Protein AF-L0PBI0-F1 (afdb_monomer_lite)

InterPro domains:
  IPR048379 Rad26-like, C-terminal domain [PF21046] (217-268)

pLDDT: mean 80.97, std 13.18, range [39.66, 95.88]

Foldseek 3Di:
DVVLVVCLVVVVCPVNLVVLVVVLVCCVVCVCVCVVVPDLVNVLVLQVSLLSLLLVLLVCVVVDVDPPNPSSLSSNLSSLSSLLSVLVVCLVPPVSLVVSLVSDDLVSLLSLLPDPPPDDDDDPPPVVVSSLVSLLSSLSSLLSLLSSDPSSLVSQLVDLSNLQSLLSSLLVLLPPPDDQDDDPSSQSSNLSSLVSCLSRDDLVSPCVNCVDVNSVVSLLNNLLSLLQDPDAHPVRHGSHDPVSNVSSVVSNCSPAPPVSSVVSNVVVVVVD

Secondary structure (DSSP, 8-state):
-HHHHHHHHTT--HHHHHHHHHHHHHHHH-TTHHHHH--HHHHHHHHHHHHHHHHHHHHHHHH--STTHHHHHHHHHHHHHHHHHHHHHHTT-HHHHHHHHHH---HHHHGGGS------TTS-HHHHHHHHHHHHHHHHHHHHHHHH-HHHHHHHHH-HHHHHHHHHHHHHHT--SS-SS--HHHHHHHHHHHHHHHHH--TTTHHHHTTSHHHHHHHHHHHHHHHT---B-TTS-BSS-HHHHHHHHHHHHTT--HHHHHHHHHHHHH--

Sequence (272 aa):
MTIWKSCLEQNYNEPIIYIISLVHFMIVFHPNILNELLDIDKNEFLLILVQNTISLHTTKIIKKRSIFGCMDKYVIQKCLEILNIIISLFEKNEQIMYRISSILEIDFILIIFVNNLSYDSDSFSGILDIIVDLKLEAVVFLNAVMKGHVNGKNLLGSNVLVVSRLCRCLSELVSLHGISEISTQRINIIQSIVLILHEIISPVNLSIHFAQPWTHYAYIVSMARLSFVEDEDCHGKDIFNDKTVELARDLLEMIVGPEEGDELYDLFHISN

Radius of gyration: 19.87 Å; chains: 1; bounding box: 51×45×55 Å

Organism: Pneumocystis jirovecii (NCBI:txid42068)

Structure (mmCIF, N/CA/C/O backbone):
data_AF-L0PBI0-F1
#
_entry.id   AF-L0PBI0-F1
#
loop_
_atom_site.group_PDB
_atom_site.id
_atom_site.type_symbol
_atom_site.label_atom_id
_atom_site.label_alt_id
_atom_site.label_comp_id
_atom_site.label_asym_id
_atom_site.label_entity_id
_atom_site.label_seq_id
_atom_site.pdbx_PDB_ins_code
_atom_site.Cartn_x
_atom_site.Cartn_y
_atom_site.Cartn_z
_atom_site.occupancy
_atom_site.B_iso_or_equiv
_atom_site.auth_seq_id
_atom_site.auth_comp_id
_atom_site.auth_asym_id
_atom_site.auth_atom_id
_atom_site.pdbx_PDB_model_num
ATOM 1 N N . MET A 1 1 ? -15.320 3.015 21.228 1.00 86.56 1 MET A N 1
ATOM 2 C CA . MET A 1 1 ? -15.691 2.259 20.009 1.00 86.56 1 MET A CA 1
ATOM 3 C C . MET A 1 1 ? -17.183 2.338 19.679 1.00 86.56 1 MET A C 1
ATOM 5 O O . MET A 1 1 ? -17.503 2.769 18.584 1.00 86.56 1 MET A O 1
ATOM 9 N N . THR A 1 2 ? -18.117 2.036 20.590 1.00 89.31 2 THR A N 1
ATOM 10 C CA . THR A 1 2 ? -19.573 2.127 20.298 1.00 89.31 2 THR A CA 1
ATOM 11 C C . THR A 1 2 ? -20.046 3.528 19.889 1.00 89.31 2 THR A C 1
ATOM 13 O O . THR A 1 2 ? -20.830 3.669 18.954 1.00 89.31 2 THR A O 1
ATOM 16 N N . ILE A 1 3 ? -19.523 4.570 20.548 1.00 91.81 3 ILE A N 1
ATOM 17 C CA . ILE A 1 3 ? -19.808 5.969 20.188 1.00 91.81 3 ILE A CA 1
ATOM 18 C C . ILE A 1 3 ? -19.300 6.265 18.769 1.00 91.81 3 ILE A C 1
ATOM 20 O O . ILE A 1 3 ? -20.048 6.797 17.960 1.00 91.81 3 ILE A O 1
ATOM 24 N N . TRP A 1 4 ? -18.076 5.835 18.437 1.00 94.19 4 TRP A N 1
ATOM 25 C CA . TRP A 1 4 ? -17.507 5.972 17.089 1.00 94.19 4 TRP A CA 1
ATOM 26 C C . TRP A 1 4 ? -18.400 5.319 16.029 1.00 94.19 4 TRP A C 1
ATOM 28 O O . TRP A 1 4 ? -18.773 5.974 15.059 1.00 94.19 4 TRP A O 1
ATOM 38 N N . LYS A 1 5 ? -18.813 4.064 16.252 1.00 93.75 5 LYS A N 1
ATOM 39 C CA . LYS A 1 5 ? -19.740 3.352 15.363 1.00 93.75 5 LYS A CA 1
ATOM 40 C C . LYS A 1 5 ? -21.019 4.154 15.117 1.00 93.75 5 LYS A C 1
ATOM 42 O O . LYS A 1 5 ? -21.390 4.377 13.971 1.00 93.75 5 LYS A O 1
ATOM 47 N N . SER A 1 6 ? -21.645 4.628 16.193 1.00 93.81 6 SER A N 1
ATOM 48 C CA . SER A 1 6 ? -22.898 5.390 16.115 1.00 93.81 6 SER A CA 1
ATOM 49 C C . SER A 1 6 ? -22.717 6.697 15.335 1.00 93.81 6 SER A C 1
ATOM 51 O O . SER A 1 6 ? -23.571 7.062 14.533 1.00 93.81 6 SER A O 1
ATOM 53 N N . CYS A 1 7 ? -21.583 7.383 15.523 1.00 93.31 7 CYS A N 1
ATOM 54 C CA . CYS A 1 7 ? -21.238 8.581 14.760 1.00 93.31 7 CYS A CA 1
ATOM 55 C C . CYS A 1 7 ? -21.104 8.293 13.257 1.00 93.31 7 CYS A C 1
ATOM 57 O O . CYS A 1 7 ? -21.633 9.059 12.454 1.00 93.31 7 CYS A O 1
ATOM 59 N N . LEU A 1 8 ? -20.447 7.190 12.872 1.00 90.44 8 LEU A N 1
ATOM 60 C CA . LEU A 1 8 ? -20.329 6.784 11.465 1.00 90.44 8 LEU A CA 1
ATOM 61 C C . LEU A 1 8 ? -21.699 6.475 10.849 1.00 90.44 8 LEU A C 1
ATOM 63 O O . LEU A 1 8 ? -22.020 6.999 9.786 1.00 90.44 8 LEU A O 1
ATOM 67 N N . GLU A 1 9 ? -22.524 5.676 11.530 1.00 91.19 9 GLU A N 1
ATOM 68 C CA . GLU A 1 9 ? -23.859 5.279 11.053 1.00 91.19 9 GLU A CA 1
ATOM 69 C C . GLU A 1 9 ? -24.792 6.483 10.857 1.00 91.19 9 GLU A C 1
ATOM 71 O O . GLU A 1 9 ? -25.593 6.516 9.924 1.00 91.19 9 GLU A O 1
ATOM 76 N N . GLN A 1 10 ? -24.660 7.501 11.708 1.00 91.25 10 GLN A N 1
ATOM 77 C CA . GLN A 1 10 ? -25.452 8.731 11.644 1.00 91.25 10 GLN A CA 1
ATOM 78 C C . GLN A 1 10 ? -24.820 9.816 10.755 1.00 91.25 10 GLN A C 1
ATOM 80 O O . GLN A 1 10 ? -25.354 10.921 10.672 1.00 91.25 10 GLN A O 1
ATOM 85 N N . ASN A 1 11 ? -23.689 9.537 10.090 1.00 84.88 11 ASN A N 1
ATOM 86 C CA . ASN A 1 11 ? -22.889 10.516 9.339 1.00 84.88 11 ASN A CA 1
ATOM 87 C C . ASN A 1 11 ? -22.484 11.764 10.156 1.00 84.88 11 ASN A C 1
ATOM 89 O O . ASN A 1 11 ? -22.242 12.839 9.593 1.00 84.88 11 ASN A O 1
ATOM 93 N N . TYR A 1 12 ? -22.379 11.635 11.480 1.00 87.75 12 TYR A N 1
ATOM 94 C CA . TYR A 1 12 ? -22.007 12.718 12.384 1.00 87.75 12 TYR A CA 1
ATOM 95 C C . TYR A 1 12 ? -20.486 12.740 12.592 1.00 87.75 12 TYR A C 1
ATOM 97 O O . TYR A 1 12 ? -19.946 12.051 13.452 1.00 87.75 12 TYR A O 1
ATOM 105 N N . ASN A 1 13 ? -19.783 13.508 11.753 1.00 83.31 13 ASN A N 1
ATOM 106 C CA . ASN A 1 13 ? -18.328 13.377 11.573 1.00 83.31 13 ASN A CA 1
ATOM 107 C C . ASN A 1 13 ? -17.469 14.172 12.562 1.00 83.31 13 ASN A C 1
ATOM 109 O O . ASN A 1 13 ? -16.310 13.832 12.767 1.00 83.31 13 ASN A O 1
ATOM 113 N N . GLU A 1 14 ? -18.000 15.238 13.152 1.00 85.31 14 GLU A N 1
ATOM 114 C CA . GLU A 1 14 ? -17.214 16.131 14.009 1.00 85.31 14 GLU A CA 1
ATOM 115 C C . GLU A 1 14 ? -16.657 15.424 15.263 1.00 85.31 14 GLU A C 1
ATOM 117 O O . GLU A 1 14 ? -15.451 15.513 15.500 1.00 85.31 14 GLU A O 1
ATOM 122 N N . PRO A 1 15 ? -17.437 14.611 16.010 1.00 90.69 15 PRO A N 1
ATOM 123 C CA . PRO A 1 15 ? -16.897 13.872 17.152 1.00 90.69 15 PRO A CA 1
ATOM 124 C C . PRO A 1 15 ? -15.857 12.821 16.770 1.00 90.69 15 PRO A C 1
ATOM 126 O O . PRO A 1 15 ? -15.024 12.457 17.598 1.00 90.69 15 PRO A O 1
ATOM 129 N N . ILE A 1 16 ? -15.908 12.312 15.534 1.00 90.31 16 ILE A N 1
ATOM 130 C CA . ILE A 1 16 ? -15.040 11.223 15.071 1.00 90.31 16 ILE A CA 1
ATOM 131 C C . ILE A 1 16 ? -13.573 11.648 15.148 1.00 90.31 16 ILE A C 1
ATOM 133 O O . ILE A 1 16 ? -12.737 10.853 15.565 1.00 90.31 16 ILE A O 1
ATOM 137 N N . ILE A 1 17 ? -13.279 12.914 14.852 1.00 89.88 17 ILE A N 1
ATOM 138 C CA . ILE A 1 17 ? -11.927 13.478 14.919 1.00 89.88 17 ILE A CA 1
ATOM 139 C C . ILE A 1 17 ? -11.365 13.336 16.334 1.00 89.88 17 ILE A C 1
ATOM 141 O O . ILE A 1 17 ? -10.311 12.736 16.523 1.00 89.88 17 ILE A O 1
ATOM 145 N N . TYR A 1 18 ? -12.106 13.804 17.339 1.00 91.94 18 TYR A N 1
ATOM 146 C CA . TYR A 1 18 ? -11.681 13.740 18.738 1.00 91.94 18 TYR A CA 1
ATOM 147 C C . TYR A 1 18 ? -11.584 12.303 19.254 1.00 91.94 18 TYR A C 1
ATOM 149 O O . TYR A 1 18 ? -10.663 11.972 20.001 1.00 91.94 18 TYR A O 1
ATOM 157 N N . ILE A 1 19 ? -12.515 11.437 18.841 1.00 93.62 19 ILE A N 1
ATOM 158 C CA . ILE A 1 19 ? -12.497 10.022 19.217 1.00 93.62 19 ILE A CA 1
ATOM 159 C C . ILE A 1 19 ? -11.247 9.341 18.655 1.00 93.62 19 ILE A C 1
ATOM 161 O O . ILE A 1 19 ? -10.572 8.622 19.388 1.00 93.62 19 ILE A O 1
ATOM 165 N N . ILE A 1 20 ? -10.912 9.585 17.388 1.00 93.62 20 ILE A N 1
ATOM 166 C CA . ILE A 1 20 ? -9.728 9.007 16.746 1.00 93.62 20 ILE A CA 1
ATOM 167 C C . ILE A 1 20 ? -8.456 9.554 17.370 1.00 93.62 20 ILE A C 1
ATOM 169 O O . ILE A 1 20 ? -7.570 8.766 17.674 1.00 93.62 20 ILE A O 1
ATOM 173 N N . SER A 1 21 ? -8.372 10.861 17.630 1.00 92.44 21 SER A N 1
ATOM 174 C CA . SER A 1 21 ? -7.227 11.446 18.333 1.00 92.44 21 SER A CA 1
ATOM 175 C C . SER A 1 21 ? -7.001 10.785 19.693 1.00 92.44 21 SER A C 1
ATOM 177 O O . SER A 1 21 ? -5.863 10.463 20.030 1.00 92.44 21 SER A O 1
ATOM 179 N N . LEU A 1 22 ? -8.071 10.540 20.457 1.00 91.88 22 LEU A N 1
ATOM 180 C CA . LEU A 1 22 ? -7.988 9.876 21.757 1.00 91.88 22 LEU A CA 1
ATOM 181 C C . LEU A 1 22 ? -7.552 8.411 21.624 1.00 91.88 22 LEU A C 1
ATOM 183 O O . LEU A 1 22 ? -6.658 7.975 22.342 1.00 91.88 22 LEU A O 1
ATOM 187 N N . VAL A 1 23 ? -8.159 7.655 20.704 1.00 90.75 23 VAL A N 1
ATOM 188 C CA . VAL A 1 23 ? -7.798 6.249 20.456 1.00 90.75 23 VAL A CA 1
ATOM 189 C C . VAL A 1 23 ? -6.346 6.141 19.998 1.00 90.75 23 VAL A C 1
ATOM 191 O O . VAL A 1 23 ? -5.592 5.341 20.544 1.00 90.75 23 VAL A O 1
ATOM 194 N N . HIS A 1 24 ? -5.941 6.978 19.046 1.00 92.38 24 HIS A N 1
ATOM 195 C CA . HIS A 1 24 ? -4.570 7.059 18.564 1.00 92.38 24 HIS A CA 1
ATOM 196 C C . HIS A 1 24 ? -3.599 7.363 19.710 1.00 92.38 24 HIS A C 1
ATOM 198 O O . HIS A 1 24 ? -2.626 6.640 19.896 1.00 92.38 24 HIS A O 1
ATOM 204 N N . PHE A 1 25 ? -3.896 8.374 20.534 1.00 91.56 25 PHE A N 1
ATOM 205 C CA . PHE A 1 25 ? -3.099 8.700 21.717 1.00 91.56 25 PHE A CA 1
ATOM 206 C C . PHE A 1 25 ? -2.961 7.498 22.663 1.00 91.56 25 PHE A C 1
ATOM 208 O O . PHE A 1 25 ? -1.852 7.143 23.053 1.00 91.56 25 PHE A O 1
ATOM 215 N N . MET A 1 26 ? -4.063 6.822 22.995 1.00 88.94 26 MET A N 1
ATOM 216 C CA . MET A 1 26 ? -4.022 5.648 23.873 1.00 88.94 26 MET A CA 1
ATOM 217 C C . MET A 1 26 ? -3.130 4.535 23.312 1.00 88.94 26 MET A C 1
ATOM 219 O O . MET A 1 26 ? -2.343 3.950 24.054 1.00 88.94 26 MET A O 1
ATOM 223 N N . ILE A 1 27 ? -3.230 4.268 22.009 1.00 88.00 27 ILE A N 1
ATOM 224 C CA . ILE A 1 27 ? -2.482 3.205 21.331 1.00 88.00 27 ILE A CA 1
ATOM 225 C C . ILE A 1 27 ? -0.992 3.551 21.205 1.00 88.00 27 ILE A C 1
ATOM 227 O O . ILE A 1 27 ? -0.152 2.680 21.400 1.00 88.00 27 ILE A O 1
ATOM 231 N N . VAL A 1 28 ? -0.642 4.810 20.933 1.00 88.31 28 VAL A N 1
ATOM 232 C CA . VAL A 1 28 ? 0.762 5.240 20.831 1.00 88.31 28 VAL A CA 1
ATOM 233 C C . VAL A 1 28 ? 1.479 5.172 22.178 1.00 88.31 28 VAL A C 1
ATOM 235 O O . VAL A 1 28 ? 2.608 4.694 22.246 1.00 88.31 28 VAL A O 1
ATOM 238 N N . PHE A 1 29 ? 0.846 5.648 23.253 1.00 85.81 29 PHE A N 1
ATOM 239 C CA . PHE A 1 29 ? 1.498 5.732 24.566 1.00 85.81 29 PHE A CA 1
ATOM 240 C C . PHE A 1 29 ? 1.453 4.421 25.350 1.00 85.81 29 PHE A C 1
ATOM 242 O O . PHE A 1 29 ? 2.352 4.143 26.142 1.00 85.81 29 PHE A O 1
ATOM 249 N N . HIS A 1 30 ? 0.433 3.598 25.117 1.00 83.94 30 HIS A N 1
ATOM 250 C CA . HIS A 1 30 ? 0.307 2.285 25.730 1.00 83.94 30 HIS A CA 1
ATOM 251 C C . HIS A 1 30 ? -0.100 1.253 24.677 1.00 83.94 30 HIS A C 1
ATOM 253 O O . HIS A 1 30 ? -1.215 0.749 24.709 1.00 83.94 30 HIS A O 1
ATOM 259 N N . PRO A 1 31 ? 0.793 0.869 23.753 1.00 75.25 31 PRO A N 1
ATOM 260 C CA . PRO A 1 31 ? 0.448 -0.082 22.695 1.00 75.25 31 PRO A CA 1
ATOM 261 C C . PRO A 1 31 ? 0.022 -1.450 23.248 1.00 75.25 31 PRO A C 1
ATOM 263 O O . PRO A 1 31 ? -0.896 -2.079 22.726 1.00 75.25 31 PRO A O 1
ATOM 266 N N . ASN A 1 32 ? 0.590 -1.865 24.386 1.00 74.19 32 ASN A N 1
ATOM 267 C CA . ASN A 1 32 ? 0.190 -3.084 25.098 1.00 74.19 32 ASN A CA 1
ATOM 268 C C . ASN A 1 32 ? -1.244 -3.030 25.645 1.00 74.19 32 ASN A C 1
ATOM 270 O O . ASN A 1 32 ? -1.813 -4.076 25.943 1.00 74.19 32 ASN A O 1
ATOM 274 N N . ILE A 1 33 ? -1.859 -1.844 25.725 1.00 74.06 33 ILE A N 1
ATOM 275 C CA . ILE A 1 33 ? -3.269 -1.706 26.090 1.00 74.06 33 ILE A CA 1
ATOM 276 C C . ILE A 1 33 ? -4.169 -2.429 25.083 1.00 74.06 33 ILE A C 1
ATOM 278 O O . ILE A 1 33 ? -5.250 -2.873 25.452 1.00 74.06 33 ILE A O 1
ATOM 282 N N . LEU A 1 34 ? -3.725 -2.593 23.830 1.00 70.25 34 LEU A N 1
ATOM 283 C CA . LEU A 1 34 ? -4.422 -3.408 22.837 1.00 70.25 34 LEU A CA 1
ATOM 284 C C . LEU A 1 34 ? -4.403 -4.888 23.238 1.00 70.25 34 LEU A C 1
ATOM 286 O O . LEU A 1 34 ? -5.437 -5.537 23.166 1.00 70.25 34 LEU A O 1
ATOM 290 N N . ASN A 1 35 ? -3.281 -5.392 23.758 1.00 67.31 35 ASN A N 1
ATOM 291 C CA . ASN A 1 35 ? -3.184 -6.767 24.262 1.00 67.31 35 ASN A CA 1
ATOM 292 C C . ASN A 1 35 ? -4.019 -6.986 25.537 1.00 67.31 35 ASN A C 1
ATOM 294 O O . ASN A 1 35 ? -4.536 -8.078 25.746 1.00 67.31 35 ASN A O 1
ATOM 298 N N . GLU A 1 36 ? -4.143 -5.966 26.393 1.00 65.25 36 GLU A N 1
ATOM 299 C CA . GLU A 1 36 ? -4.846 -6.069 27.682 1.00 65.25 36 GLU A CA 1
ATOM 300 C C . GLU A 1 36 ? -6.354 -5.768 27.596 1.00 65.25 36 GLU A C 1
ATOM 302 O O . GLU A 1 36 ? -7.150 -6.378 28.310 1.00 65.25 36 GLU A O 1
ATOM 307 N N . LEU A 1 37 ? -6.776 -4.827 26.744 1.00 57.72 37 LEU A N 1
ATOM 308 C CA . LEU A 1 37 ? -8.176 -4.386 26.645 1.00 57.72 37 LEU A CA 1
ATOM 309 C C . LEU A 1 37 ? -8.947 -5.036 25.496 1.00 57.72 37 LEU A C 1
ATOM 311 O O . LEU A 1 37 ? -10.187 -5.110 25.559 1.00 57.72 37 LEU A O 1
ATOM 315 N N . LEU A 1 38 ? -8.250 -5.462 24.442 1.00 59.72 38 LEU A N 1
ATOM 316 C CA . LEU A 1 38 ? -8.867 -5.994 23.238 1.00 59.72 38 LEU A CA 1
ATOM 317 C C . LEU A 1 38 ? -8.535 -7.478 23.086 1.00 59.72 38 LEU A C 1
ATOM 319 O O . LEU A 1 38 ? -7.463 -7.865 22.630 1.00 59.72 38 LEU A O 1
ATOM 323 N N . ASP A 1 39 ? -9.515 -8.314 23.428 1.00 65.62 39 ASP A N 1
ATOM 324 C CA . ASP A 1 39 ? -9.572 -9.678 22.904 1.00 65.62 39 ASP A CA 1
ATOM 325 C C . ASP A 1 39 ? -9.599 -9.633 21.362 1.00 65.62 39 ASP A C 1
ATOM 327 O O . ASP A 1 39 ? -9.932 -8.598 20.770 1.00 65.62 39 ASP A O 1
ATOM 331 N N . ILE A 1 40 ? -9.276 -10.743 20.704 1.00 65.00 40 ILE A N 1
ATOM 332 C CA . ILE A 1 40 ? -9.185 -10.847 19.244 1.00 65.00 40 ILE A CA 1
ATOM 333 C C . ILE A 1 40 ? -10.451 -10.290 18.566 1.00 65.00 40 ILE A C 1
ATOM 335 O O . ILE A 1 40 ? -10.340 -9.508 17.623 1.00 65.00 40 ILE A O 1
ATOM 339 N N . ASP A 1 41 ? -11.635 -10.575 19.110 1.00 69.50 41 ASP A N 1
ATOM 340 C CA . ASP A 1 41 ? -12.918 -10.092 18.578 1.00 69.50 41 ASP A CA 1
ATOM 341 C C . ASP A 1 41 ? -13.063 -8.558 18.662 1.00 69.50 41 ASP A C 1
ATOM 343 O O . ASP A 1 41 ? -13.685 -7.909 17.818 1.00 69.50 41 ASP A O 1
ATOM 347 N N . LYS A 1 42 ? -12.468 -7.928 19.682 1.00 74.62 42 LYS A N 1
ATOM 348 C CA . LYS A 1 42 ? -12.475 -6.465 19.822 1.00 74.62 42 LYS A CA 1
ATOM 349 C C . LYS A 1 42 ? -11.430 -5.799 18.924 1.00 74.62 42 LYS A C 1
ATOM 351 O O . LYS A 1 42 ? -11.661 -4.668 18.494 1.00 74.62 42 LYS A O 1
ATOM 356 N N . ASN A 1 43 ? -10.320 -6.484 18.631 1.00 75.81 43 ASN A N 1
ATOM 357 C CA . ASN A 1 43 ? -9.352 -6.045 17.623 1.00 75.81 43 ASN A CA 1
ATOM 358 C C . ASN A 1 43 ? -9.991 -6.042 16.232 1.00 75.81 43 ASN A C 1
ATOM 360 O O . ASN A 1 43 ? -9.867 -5.053 15.516 1.00 75.81 43 ASN A O 1
ATOM 364 N N . GLU A 1 44 ? -10.759 -7.078 15.890 1.00 83.88 44 GLU A N 1
ATOM 365 C CA . GLU A 1 44 ? -11.549 -7.125 14.655 1.00 83.88 44 GLU A CA 1
ATOM 366 C C . GLU A 1 44 ? -12.540 -5.957 14.566 1.00 83.88 44 GLU A C 1
ATOM 368 O O . GLU A 1 44 ? -12.570 -5.235 13.568 1.00 83.88 44 GLU A O 1
ATOM 373 N N . PHE A 1 45 ? -13.293 -5.692 15.638 1.00 87.44 45 PHE A N 1
ATOM 374 C CA . PHE A 1 45 ? -14.227 -4.568 15.654 1.00 87.44 45 PHE A CA 1
ATOM 375 C C . PHE A 1 45 ? -13.537 -3.208 15.461 1.00 87.44 45 PHE A C 1
ATOM 377 O O . PHE A 1 45 ? -14.050 -2.348 14.740 1.00 87.44 45 PHE A O 1
ATOM 384 N N . LEU A 1 46 ? -12.376 -3.003 16.093 1.00 88.44 46 LEU A N 1
ATOM 385 C CA . LEU A 1 46 ? -11.575 -1.794 15.910 1.00 88.44 46 LEU A CA 1
ATOM 386 C C . LEU A 1 46 ? -11.057 -1.680 14.472 1.00 88.44 46 LEU A C 1
ATOM 388 O O . LEU A 1 46 ? -11.192 -0.613 13.877 1.00 88.44 46 LEU A O 1
ATOM 392 N N . LEU A 1 47 ? -10.520 -2.762 13.905 1.00 88.88 47 LEU A N 1
ATOM 393 C CA . LEU A 1 47 ? -10.048 -2.798 12.521 1.00 88.88 47 LEU A CA 1
ATOM 394 C C . LEU A 1 47 ? -11.165 -2.387 11.564 1.00 88.88 47 LEU A C 1
ATOM 396 O O . LEU A 1 47 ? -10.997 -1.442 10.802 1.00 88.88 47 LEU A O 1
ATOM 400 N N . ILE A 1 48 ? -12.340 -3.011 11.656 1.00 90.75 48 ILE A N 1
ATOM 401 C CA . ILE A 1 48 ? -13.495 -2.676 10.812 1.00 90.75 48 ILE A CA 1
ATOM 402 C C . ILE A 1 48 ? -13.897 -1.200 10.974 1.00 90.75 48 ILE A C 1
ATOM 404 O O . ILE A 1 48 ? -14.150 -0.513 9.985 1.00 90.75 48 ILE A O 1
ATOM 408 N N . LEU A 1 49 ? -13.927 -0.673 12.204 1.00 92.75 49 LEU A N 1
ATOM 409 C CA . LEU A 1 49 ? -14.253 0.737 12.449 1.00 92.75 49 LEU A CA 1
ATOM 410 C C . LEU A 1 49 ? -13.256 1.704 11.806 1.00 92.75 49 LEU A C 1
ATOM 412 O O . LEU A 1 49 ? -13.663 2.709 11.213 1.00 92.75 49 LEU A O 1
ATOM 416 N N . VAL A 1 50 ? -11.963 1.406 11.917 1.00 93.25 50 VAL A N 1
ATOM 417 C CA . VAL A 1 50 ? -10.894 2.223 11.341 1.00 93.25 50 VAL A CA 1
ATOM 418 C C . VAL A 1 50 ? -10.989 2.204 9.813 1.00 93.25 50 VAL A C 1
ATOM 420 O O . VAL A 1 50 ? -11.020 3.267 9.194 1.00 93.25 50 VAL A O 1
ATOM 423 N N . GLN A 1 51 ? -11.138 1.022 9.210 1.00 92.44 51 GLN A N 1
ATOM 424 C CA . GLN A 1 51 ? -11.279 0.844 7.759 1.00 92.44 51 GLN A CA 1
ATOM 425 C C . GLN A 1 51 ? -12.505 1.586 7.201 1.00 92.44 51 GLN A C 1
ATOM 427 O O . GLN A 1 51 ? -12.392 2.363 6.250 1.00 92.44 51 GLN A O 1
ATOM 432 N N . ASN A 1 52 ? -13.664 1.446 7.852 1.00 92.06 52 ASN A N 1
ATOM 433 C CA . ASN A 1 52 ? -14.893 2.148 7.467 1.00 92.06 52 ASN A CA 1
ATOM 434 C C . ASN A 1 52 ? -14.747 3.670 7.550 1.00 92.06 52 ASN A C 1
ATOM 436 O O . ASN A 1 52 ? -15.284 4.402 6.715 1.00 92.06 52 ASN A O 1
ATOM 440 N N . THR A 1 53 ? -14.001 4.156 8.542 1.00 92.62 53 THR A N 1
ATOM 441 C CA . THR A 1 53 ? -13.709 5.583 8.673 1.00 92.62 53 THR A CA 1
ATOM 442 C C . THR A 1 53 ? -12.836 6.067 7.523 1.00 92.62 53 THR A C 1
ATOM 444 O O . THR A 1 53 ? -13.183 7.061 6.886 1.00 92.62 53 THR A O 1
ATOM 447 N N . ILE A 1 54 ? -11.747 5.359 7.204 1.00 90.06 54 ILE A N 1
ATOM 448 C CA . ILE A 1 54 ? -10.891 5.721 6.067 1.00 90.06 54 ILE A CA 1
ATOM 449 C C . ILE A 1 54 ? -11.728 5.747 4.787 1.00 90.06 54 ILE A C 1
ATOM 451 O O . ILE A 1 54 ? -11.741 6.758 4.093 1.00 90.06 54 ILE A O 1
ATOM 455 N N . SER A 1 55 ? -12.500 4.695 4.512 1.00 88.06 55 SER A N 1
ATOM 456 C CA . SER A 1 55 ? -13.359 4.611 3.325 1.00 88.06 55 SER A CA 1
ATOM 457 C C . SER A 1 55 ? -14.326 5.800 3.205 1.00 88.06 55 SER A C 1
ATOM 459 O O . SER A 1 55 ? -14.408 6.449 2.152 1.00 88.06 55 SER A O 1
ATOM 461 N N . LEU A 1 56 ? -15.007 6.161 4.300 1.00 87.19 56 LEU A N 1
ATOM 462 C CA . LEU A 1 56 ? -15.924 7.302 4.342 1.00 87.19 56 LEU A CA 1
ATOM 463 C C . LEU A 1 56 ? -15.208 8.625 4.037 1.00 87.19 56 LEU A C 1
ATOM 465 O O . LEU A 1 56 ? -15.697 9.423 3.232 1.00 87.19 56 LEU A O 1
ATOM 469 N N . HIS A 1 57 ? -14.076 8.878 4.691 1.00 85.19 57 HIS A N 1
ATOM 470 C CA . HIS A 1 57 ? -13.345 10.138 4.570 1.00 85.19 57 HIS A CA 1
ATOM 471 C C . HIS A 1 57 ? -12.615 10.253 3.222 1.00 85.19 57 HIS A C 1
ATOM 473 O O . HIS A 1 57 ? -12.695 11.297 2.575 1.00 85.19 57 HIS A O 1
ATOM 479 N N . THR A 1 58 ? -12.038 9.167 2.708 1.00 80.19 58 THR A N 1
ATOM 480 C CA . THR A 1 58 ? -11.449 9.108 1.362 1.00 80.19 58 THR A CA 1
ATOM 481 C C . THR A 1 58 ? -12.508 9.365 0.285 1.00 80.19 58 THR A C 1
ATOM 483 O O . THR A 1 58 ? -12.295 10.154 -0.636 1.00 80.19 58 THR A O 1
ATOM 486 N N . THR A 1 59 ? -13.710 8.797 0.434 1.00 79.38 59 THR A N 1
ATOM 487 C CA . THR A 1 59 ? -14.830 9.059 -0.486 1.00 79.38 59 THR A CA 1
ATOM 488 C C . THR A 1 59 ? -15.253 10.532 -0.481 1.00 79.38 59 THR A C 1
ATOM 490 O O . THR A 1 59 ? -15.613 11.077 -1.529 1.00 79.38 59 THR A O 1
ATOM 493 N N . LYS A 1 60 ? -15.218 11.203 0.679 1.00 77.25 60 LYS A N 1
ATOM 494 C CA . LYS A 1 60 ? -15.517 12.641 0.773 1.00 77.25 60 LYS A CA 1
ATOM 495 C C . LYS A 1 60 ? -14.479 13.479 0.039 1.00 77.25 60 LYS A C 1
ATOM 497 O O . LYS A 1 60 ? -14.897 14.361 -0.705 1.00 77.25 60 LYS A O 1
ATOM 502 N N . ILE A 1 61 ? -13.188 13.166 0.186 1.00 73.25 61 ILE A N 1
ATOM 503 C CA . ILE A 1 61 ? -12.096 13.857 -0.520 1.00 73.25 61 ILE A CA 1
ATOM 504 C C . ILE A 1 61 ? -12.292 13.782 -2.042 1.00 73.25 61 ILE A C 1
ATOM 506 O O . ILE A 1 61 ? -12.108 14.772 -2.740 1.00 73.25 61 ILE A O 1
ATOM 510 N N . ILE A 1 62 ? -12.736 12.637 -2.565 1.00 69.75 62 ILE A N 1
ATOM 511 C CA . ILE A 1 62 ? -12.964 12.460 -4.010 1.00 69.75 62 ILE A CA 1
ATOM 512 C C . ILE A 1 62 ? -14.217 13.194 -4.487 1.00 69.75 62 ILE A C 1
ATOM 514 O O . ILE A 1 62 ? -14.214 13.831 -5.540 1.00 69.75 62 ILE A O 1
ATOM 518 N N . LYS A 1 63 ? -15.325 13.081 -3.739 1.00 68.19 63 LYS A N 1
ATOM 519 C CA . LYS A 1 63 ? -16.622 13.647 -4.147 1.00 68.19 63 LYS A CA 1
ATOM 520 C C . LYS A 1 63 ? -16.672 15.162 -3.989 1.00 68.19 63 LYS A C 1
ATOM 522 O O . LYS A 1 63 ? -17.261 15.849 -4.822 1.00 68.19 63 LYS A O 1
ATOM 527 N N . LYS A 1 64 ? -16.106 15.691 -2.906 1.00 58.97 64 LYS A N 1
ATOM 528 C CA . LYS A 1 64 ? -16.052 17.122 -2.623 1.00 58.97 64 LYS A CA 1
ATOM 529 C C . LYS A 1 64 ? -14.672 17.619 -3.029 1.00 58.97 64 LYS A C 1
ATOM 531 O O . LYS A 1 64 ? -13.742 17.571 -2.240 1.00 58.97 64 LYS A O 1
ATOM 536 N N . ARG A 1 65 ? -14.563 18.159 -4.245 1.00 54.09 65 ARG A N 1
ATOM 537 C CA . ARG A 1 65 ? -13.400 18.933 -4.727 1.00 54.09 65 ARG A CA 1
ATOM 538 C C . ARG A 1 65 ? -13.217 20.259 -3.955 1.00 54.09 65 ARG A C 1
ATOM 540 O O . ARG A 1 65 ? -12.972 21.294 -4.562 1.00 54.09 65 ARG A O 1
ATOM 547 N N . SER A 1 66 ? -13.460 20.284 -2.643 1.00 44.78 66 SER A N 1
ATOM 548 C CA . SER A 1 66 ? -13.499 21.501 -1.838 1.00 44.78 66 SER A CA 1
ATOM 549 C C . SER A 1 66 ? -12.512 21.463 -0.675 1.00 44.78 66 SER A C 1
ATOM 551 O O . SER A 1 66 ? -12.197 20.425 -0.104 1.00 44.78 66 SER A O 1
ATOM 553 N N . ILE A 1 67 ? -12.058 22.667 -0.340 1.00 46.50 67 ILE A N 1
ATOM 554 C CA . ILE A 1 67 ? -10.959 23.109 0.534 1.00 46.50 67 ILE A CA 1
ATOM 555 C C . ILE A 1 67 ? -11.025 22.589 1.998 1.00 46.50 67 ILE A C 1
ATOM 557 O O . ILE A 1 67 ? -10.171 22.908 2.817 1.00 46.50 67 ILE A O 1
ATOM 561 N N . PHE A 1 68 ? -11.981 21.722 2.347 1.00 46.19 68 PHE A N 1
ATOM 562 C CA . PHE A 1 68 ? -12.130 21.121 3.685 1.00 46.19 68 PHE A CA 1
ATOM 563 C C . PHE A 1 68 ? -11.215 19.905 3.947 1.00 46.19 68 PHE A C 1
ATOM 565 O O . PHE A 1 68 ? -11.325 19.259 4.989 1.00 46.19 68 PHE A O 1
ATOM 572 N N . GLY A 1 69 ? -10.283 19.612 3.035 1.00 59.16 69 GLY A N 1
ATOM 573 C CA . GLY A 1 69 ? -9.462 18.398 3.036 1.00 59.16 69 GLY A CA 1
ATOM 574 C C . GLY A 1 69 ? -8.534 18.190 4.240 1.00 59.16 69 GLY A C 1
ATOM 575 O O . GLY A 1 69 ? -8.074 17.071 4.431 1.00 59.16 69 GLY A O 1
ATOM 576 N N . CYS A 1 7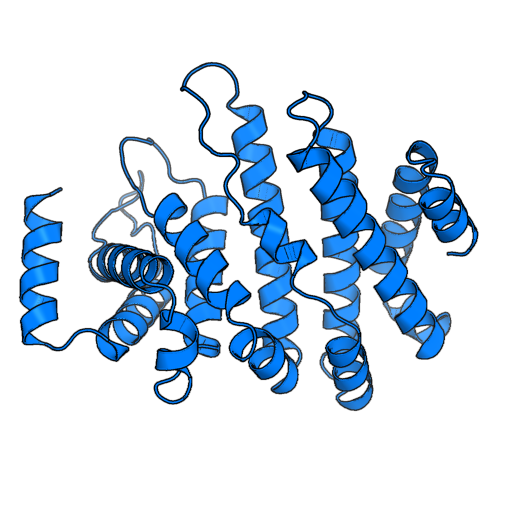0 ? -8.264 19.194 5.084 1.00 67.69 70 CYS A N 1
ATOM 577 C CA . CYS A 1 70 ? -7.323 19.028 6.202 1.00 67.69 70 CYS A CA 1
ATOM 578 C C . CYS A 1 70 ? -7.857 18.121 7.325 1.00 67.69 70 CYS A C 1
ATOM 580 O O . CYS A 1 70 ? -7.098 17.328 7.878 1.00 67.69 70 CYS A O 1
ATOM 582 N N . MET A 1 71 ? -9.156 18.193 7.637 1.00 76.38 71 MET A N 1
ATOM 583 C CA . MET A 1 71 ? -9.759 17.388 8.706 1.00 76.38 71 MET A CA 1
ATOM 584 C C . MET A 1 71 ? -9.966 15.941 8.262 1.00 76.38 71 MET A C 1
ATOM 586 O O . MET A 1 71 ? -9.652 15.018 9.010 1.00 76.38 71 MET A O 1
ATOM 590 N N . ASP A 1 72 ? -10.427 15.737 7.024 1.00 80.44 72 ASP A N 1
ATOM 591 C CA . ASP A 1 72 ? -10.525 14.400 6.434 1.00 80.44 72 ASP A CA 1
ATOM 592 C C . ASP A 1 72 ? -9.132 13.756 6.309 1.00 80.44 72 ASP A C 1
ATOM 594 O O . ASP A 1 72 ? -8.969 12.594 6.679 1.00 80.44 72 ASP A O 1
ATOM 598 N N . LYS A 1 73 ? -8.108 14.522 5.893 1.00 80.19 73 LYS A N 1
ATOM 599 C CA . LYS A 1 73 ? -6.701 14.082 5.886 1.00 80.19 73 LYS A CA 1
ATOM 600 C C . LYS A 1 73 ? -6.251 13.643 7.272 1.00 80.19 73 LYS A C 1
ATOM 602 O O . LYS A 1 73 ? -5.735 12.541 7.410 1.00 80.19 73 LYS A O 1
ATOM 607 N N . TYR A 1 74 ? -6.444 14.489 8.283 1.00 86.50 74 TYR A N 1
ATOM 608 C CA . TYR A 1 74 ? -6.033 14.186 9.652 1.00 86.50 74 TYR A CA 1
ATOM 609 C C . TYR A 1 74 ? -6.665 12.880 10.144 1.00 86.50 74 TYR A C 1
ATOM 611 O O . TYR A 1 74 ? -5.972 12.026 10.692 1.00 86.50 74 TYR A O 1
ATOM 619 N N . VAL A 1 75 ? -7.964 12.694 9.895 1.00 89.94 75 VAL A N 1
ATOM 620 C CA . VAL A 1 75 ? -8.678 11.460 10.239 1.00 89.94 75 VAL A CA 1
ATOM 621 C C . VAL A 1 75 ? -8.069 10.250 9.532 1.00 89.94 75 VAL A C 1
ATOM 623 O O . VAL A 1 75 ? -7.751 9.268 10.197 1.00 89.94 75 VAL A O 1
ATOM 626 N N . ILE A 1 76 ? -7.862 10.323 8.214 1.00 89.12 76 ILE A N 1
ATOM 627 C CA . ILE A 1 76 ? -7.276 9.222 7.435 1.00 89.12 76 ILE A CA 1
ATOM 628 C C . ILE A 1 76 ? -5.868 8.898 7.934 1.00 89.12 76 ILE A C 1
ATOM 630 O O . ILE A 1 76 ? -5.572 7.733 8.184 1.00 89.12 76 ILE A O 1
ATOM 634 N N . GLN A 1 77 ? -5.028 9.913 8.133 1.00 89.75 77 GLN A N 1
ATOM 635 C CA . GLN A 1 77 ? -3.667 9.754 8.631 1.00 89.75 77 GLN A CA 1
ATOM 636 C C . GLN A 1 77 ? -3.658 9.054 9.995 1.00 89.75 77 GLN A C 1
ATOM 638 O O . GLN A 1 77 ? -2.999 8.032 10.151 1.00 89.75 77 GLN A O 1
ATOM 643 N N . LYS A 1 78 ? -4.450 9.525 10.968 1.00 92.69 78 LYS A N 1
ATOM 644 C CA . LYS A 1 78 ? -4.514 8.885 12.292 1.00 92.69 78 LYS A CA 1
ATOM 645 C C . LYS A 1 78 ? -5.091 7.479 12.247 1.00 92.69 78 LYS A C 1
ATOM 647 O O . LYS A 1 78 ? -4.647 6.619 13.001 1.00 92.69 78 LYS A O 1
ATOM 652 N N . CYS A 1 79 ? -6.030 7.211 11.348 1.00 93.75 79 CYS A N 1
ATOM 653 C CA . CYS A 1 79 ? -6.509 5.858 11.111 1.00 93.75 79 CYS A CA 1
ATOM 654 C C . CYS A 1 79 ? -5.416 4.940 10.537 1.00 93.75 79 CYS A C 1
ATOM 656 O O . CYS A 1 79 ? -5.264 3.828 11.033 1.00 93.75 79 CYS A O 1
ATOM 658 N N . LEU A 1 80 ? -4.635 5.393 9.551 1.00 92.12 80 LEU A N 1
ATOM 659 C CA . LEU A 1 80 ? -3.510 4.627 8.997 1.00 92.12 80 LEU A CA 1
ATOM 660 C C . LEU A 1 80 ? -2.422 4.379 10.053 1.00 92.12 80 LEU A C 1
ATOM 662 O O . LEU A 1 80 ? -1.955 3.250 10.184 1.00 92.12 80 LEU A O 1
ATOM 666 N N . GLU A 1 81 ? -2.086 5.385 10.867 1.00 91.81 81 GLU A N 1
ATOM 667 C CA . GLU A 1 81 ? -1.164 5.246 12.005 1.00 91.81 81 GLU A CA 1
ATOM 668 C C . GLU A 1 81 ? -1.669 4.193 13.013 1.00 91.81 81 GLU A C 1
ATOM 670 O O . GLU A 1 81 ? -0.908 3.317 13.422 1.00 91.81 81 GLU A O 1
ATOM 675 N N . ILE A 1 82 ? -2.964 4.206 13.364 1.00 91.69 82 ILE A N 1
ATOM 676 C CA . ILE A 1 82 ? -3.572 3.177 14.229 1.00 91.69 82 ILE A CA 1
ATOM 677 C C . ILE A 1 82 ? -3.420 1.782 13.610 1.00 91.69 82 ILE A C 1
ATOM 679 O O . ILE A 1 82 ? -2.999 0.857 14.306 1.00 91.69 82 ILE A O 1
ATOM 683 N N . LEU A 1 83 ? -3.746 1.612 12.322 1.00 90.75 83 LEU A N 1
ATOM 684 C CA . LEU A 1 83 ? -3.614 0.313 11.655 1.00 90.7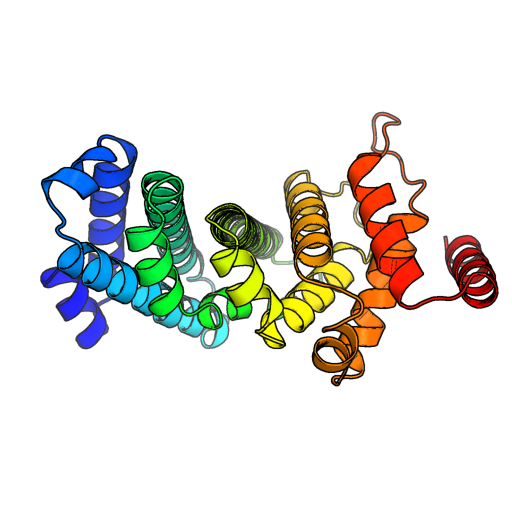5 83 LEU A CA 1
ATOM 685 C C . LEU A 1 83 ? -2.155 -0.165 11.633 1.00 90.75 83 LEU A C 1
ATOM 687 O O . LEU A 1 83 ? -1.895 -1.336 11.903 1.00 90.75 83 LEU A O 1
ATOM 691 N N . ASN A 1 84 ? -1.207 0.741 11.381 1.00 89.31 84 ASN A N 1
ATOM 692 C CA . ASN A 1 84 ? 0.226 0.451 11.411 1.00 89.31 84 ASN A CA 1
ATOM 693 C C . ASN A 1 84 ? 0.687 -0.057 12.769 1.00 89.31 84 ASN A C 1
ATOM 695 O O . ASN A 1 84 ? 1.430 -1.039 12.839 1.00 89.31 84 ASN A O 1
ATOM 699 N N . ILE A 1 85 ? 0.232 0.579 13.847 1.00 88.44 85 ILE A N 1
ATOM 700 C CA . ILE A 1 85 ? 0.578 0.151 15.201 1.00 88.44 85 ILE A CA 1
ATOM 701 C C . ILE A 1 85 ? -0.024 -1.228 15.487 1.00 88.44 85 ILE A C 1
ATOM 703 O O . ILE A 1 85 ? 0.677 -2.086 16.016 1.00 88.44 85 ILE A O 1
ATOM 707 N N . ILE A 1 86 ? -1.277 -1.477 15.086 1.00 87.19 86 ILE A N 1
ATOM 708 C CA . ILE A 1 86 ? -1.922 -2.788 15.259 1.00 87.19 86 ILE A CA 1
ATOM 709 C C . ILE A 1 86 ? -1.123 -3.881 14.537 1.00 87.19 86 ILE A C 1
ATOM 711 O O . ILE A 1 86 ? -0.769 -4.881 15.156 1.00 87.19 86 ILE A O 1
ATOM 715 N N . ILE A 1 87 ? -0.787 -3.683 13.260 1.00 86.94 87 ILE A N 1
ATOM 716 C CA . ILE A 1 87 ? 0.015 -4.645 12.487 1.00 86.94 87 ILE A CA 1
ATOM 717 C C . ILE A 1 87 ? 1.373 -4.879 13.153 1.00 86.94 87 ILE A C 1
ATOM 719 O O . ILE A 1 87 ? 1.764 -6.023 13.368 1.00 86.94 87 ILE A O 1
ATOM 723 N N . SER A 1 88 ? 2.070 -3.806 13.531 1.00 85.62 88 SER A N 1
ATOM 724 C CA . SER A 1 88 ? 3.410 -3.897 14.127 1.00 85.62 88 SER A CA 1
ATOM 725 C C . SER A 1 88 ? 3.402 -4.629 15.471 1.00 85.62 88 SER A C 1
ATOM 727 O O . SER A 1 88 ? 4.339 -5.354 15.795 1.00 85.62 88 SER A O 1
ATOM 729 N N . LEU A 1 89 ? 2.341 -4.469 16.266 1.00 84.44 89 LEU A N 1
ATOM 730 C CA . LEU A 1 89 ? 2.215 -5.154 17.553 1.00 84.44 89 LEU A CA 1
ATOM 731 C C . LEU A 1 89 ? 2.029 -6.658 17.401 1.00 84.44 89 LEU A C 1
ATOM 733 O O . LEU A 1 89 ? 2.532 -7.428 18.222 1.00 84.44 89 LEU A O 1
ATOM 737 N N . PHE A 1 90 ? 1.313 -7.071 16.358 1.00 82.50 90 PHE A N 1
ATOM 738 C CA . PHE A 1 90 ? 0.980 -8.468 16.131 1.00 82.50 90 PHE A CA 1
ATOM 739 C C . PHE A 1 90 ? 1.884 -9.162 15.113 1.00 82.50 90 PHE A C 1
ATOM 741 O O . PHE A 1 90 ? 1.742 -10.368 14.966 1.00 82.50 90 PHE A O 1
ATOM 748 N N . GLU A 1 91 ? 2.861 -8.478 14.506 1.00 82.12 91 GLU A N 1
ATOM 749 C CA . GLU A 1 91 ? 3.782 -9.017 13.484 1.00 82.12 91 GLU A CA 1
ATOM 750 C C . GLU A 1 91 ? 4.394 -10.380 13.865 1.00 82.12 91 GLU A C 1
ATOM 752 O O . GLU A 1 91 ? 4.541 -11.266 13.030 1.00 82.12 91 GLU A O 1
ATOM 757 N N . LYS A 1 92 ? 4.700 -10.597 15.152 1.00 81.81 92 LYS A N 1
ATOM 758 C CA . LYS A 1 92 ? 5.286 -11.858 15.647 1.00 81.81 92 LYS A CA 1
ATOM 759 C C . LYS A 1 92 ? 4.265 -12.956 15.976 1.00 81.81 92 LYS A C 1
ATOM 761 O O . LYS A 1 92 ? 4.666 -14.070 16.305 1.00 81.81 92 LYS A O 1
ATOM 766 N N . ASN A 1 93 ? 2.967 -12.661 15.947 1.00 82.06 93 ASN A N 1
ATOM 767 C CA . ASN A 1 93 ? 1.891 -13.593 16.275 1.00 82.06 93 ASN A CA 1
ATOM 768 C C . ASN A 1 93 ? 1.156 -14.037 15.003 1.00 82.06 93 ASN A C 1
ATOM 770 O O . ASN A 1 93 ? 0.205 -13.396 14.556 1.00 82.06 93 ASN A O 1
ATOM 774 N N . GLU A 1 94 ? 1.573 -15.177 14.449 1.00 81.31 94 GLU A N 1
ATOM 775 C CA . GLU A 1 94 ? 1.074 -15.684 13.162 1.00 81.31 94 GLU A CA 1
ATOM 776 C C . GLU A 1 94 ? -0.447 -15.874 13.122 1.00 81.31 94 GLU A C 1
ATOM 778 O O . GLU A 1 94 ? -1.088 -15.552 12.122 1.00 81.31 94 GLU A O 1
ATOM 783 N N . GLN A 1 95 ? -1.044 -16.373 14.208 1.00 81.81 95 GLN A N 1
ATOM 784 C CA . GLN A 1 95 ? -2.485 -16.629 14.260 1.00 81.81 95 GLN A CA 1
ATOM 785 C C . GLN A 1 95 ? -3.290 -15.330 14.221 1.00 81.81 95 GLN A C 1
ATOM 787 O O . GLN A 1 95 ? -4.306 -15.252 13.528 1.00 81.81 95 GLN A O 1
ATOM 792 N N . ILE A 1 96 ? -2.837 -14.309 14.954 1.00 81.19 96 ILE A N 1
ATOM 793 C CA . ILE A 1 96 ? -3.492 -13.001 14.952 1.00 81.19 96 ILE A CA 1
ATOM 794 C C . ILE A 1 96 ? -3.272 -12.318 13.603 1.00 81.19 96 ILE A C 1
ATOM 796 O O . ILE A 1 96 ? -4.239 -11.832 13.024 1.00 81.19 96 ILE A O 1
ATOM 800 N N . MET A 1 97 ? -2.059 -12.359 13.047 1.00 83.00 97 MET A N 1
ATOM 801 C CA . MET A 1 97 ? -1.779 -11.793 11.724 1.00 83.00 97 MET A CA 1
ATOM 802 C C . MET A 1 97 ? -2.621 -12.428 10.623 1.00 83.00 97 MET A C 1
ATOM 804 O O . MET A 1 97 ? -3.161 -11.704 9.794 1.00 83.00 97 MET A O 1
ATOM 808 N N . TYR A 1 98 ? -2.815 -13.750 10.646 1.00 82.69 98 TYR A N 1
ATOM 809 C CA . TYR A 1 98 ? -3.712 -14.425 9.707 1.00 82.69 98 TYR A CA 1
ATOM 810 C C . TYR A 1 98 ? -5.141 -13.871 9.785 1.00 82.69 98 TYR A C 1
ATOM 812 O O . TYR A 1 98 ? -5.752 -13.567 8.760 1.00 82.69 98 TYR A O 1
ATOM 820 N N . ARG A 1 99 ? -5.666 -13.691 11.004 1.00 83.38 99 ARG A N 1
ATOM 821 C CA . ARG A 1 99 ? -6.999 -13.107 11.204 1.00 83.38 99 ARG A CA 1
ATOM 822 C C . ARG A 1 99 ? -7.057 -11.661 10.718 1.00 83.38 99 ARG A C 1
ATOM 824 O O . ARG A 1 99 ? -7.961 -11.327 9.960 1.00 83.38 99 ARG A O 1
ATOM 831 N N . ILE A 1 100 ? -6.076 -10.832 11.078 1.00 84.50 100 ILE A N 1
ATOM 832 C CA . ILE A 1 100 ? -5.983 -9.442 10.607 1.00 84.50 100 ILE A CA 1
ATOM 833 C C . ILE A 1 100 ? -5.987 -9.401 9.076 1.00 84.50 100 ILE A C 1
ATOM 835 O O . ILE A 1 100 ? -6.802 -8.688 8.501 1.00 84.50 100 ILE A O 1
ATOM 839 N N . SER A 1 101 ? -5.151 -10.203 8.410 1.00 83.75 101 SER A N 1
ATOM 840 C CA . SER A 1 101 ? -5.096 -10.268 6.945 1.00 83.75 101 SER A CA 1
ATOM 841 C C . SER A 1 101 ? -6.422 -10.696 6.312 1.00 83.75 101 SER A C 1
ATOM 843 O O . SER A 1 101 ? -6.727 -10.242 5.218 1.00 83.75 101 SER A O 1
ATOM 845 N N . SER A 1 102 ? -7.220 -11.533 6.984 1.00 85.19 102 SER A N 1
ATOM 846 C CA . SER A 1 102 ? -8.542 -11.939 6.482 1.00 85.19 102 SER A CA 1
ATOM 847 C C . SER A 1 102 ? -9.629 -10.863 6.611 1.00 85.19 102 SER A C 1
ATOM 849 O O . SER A 1 102 ? -10.615 -10.913 5.884 1.00 85.19 102 SER A O 1
ATOM 851 N N . ILE A 1 103 ? -9.450 -9.899 7.521 1.00 87.06 103 ILE A N 1
ATOM 852 C CA . ILE A 1 103 ? -10.387 -8.787 7.776 1.00 87.06 103 ILE A CA 1
ATOM 853 C C . ILE A 1 103 ? -9.967 -7.520 7.018 1.00 87.06 103 ILE A C 1
ATOM 855 O O . ILE A 1 103 ? -10.771 -6.610 6.806 1.00 87.06 103 ILE A O 1
ATOM 859 N N . LEU A 1 104 ? -8.685 -7.424 6.667 1.00 87.25 104 LEU A N 1
ATOM 860 C CA . LEU A 1 104 ? -8.113 -6.240 6.061 1.00 87.25 104 LEU A CA 1
ATOM 861 C C . LEU A 1 104 ? -8.506 -6.134 4.584 1.00 87.25 104 LEU A C 1
ATOM 863 O O . LEU A 1 104 ? -8.064 -6.911 3.741 1.00 87.25 104 LEU A O 1
ATOM 867 N N . GLU A 1 105 ? -9.282 -5.109 4.265 1.00 87.38 105 GLU A N 1
ATOM 868 C CA . GLU A 1 105 ? -9.587 -4.708 2.900 1.00 87.38 105 GLU A CA 1
ATOM 869 C C . GLU A 1 105 ? -8.530 -3.697 2.439 1.00 87.38 105 GLU A C 1
ATOM 871 O O . GLU A 1 105 ? -8.261 -2.703 3.100 1.00 87.38 105 GLU A O 1
ATOM 876 N N . ILE A 1 106 ? -7.882 -3.925 1.299 1.00 85.88 106 ILE A N 1
ATOM 877 C CA . ILE A 1 106 ? -6.837 -3.002 0.812 1.00 85.88 106 ILE A CA 1
ATOM 878 C C . ILE A 1 106 ? -7.423 -1.942 -0.130 1.00 85.88 106 ILE A C 1
ATOM 880 O O . ILE A 1 106 ? -6.877 -0.845 -0.268 1.00 85.88 106 ILE A O 1
ATOM 884 N N . ASP A 1 107 ? -8.579 -2.224 -0.731 1.00 83.44 107 ASP A N 1
ATOM 885 C CA . ASP A 1 107 ? -9.158 -1.419 -1.805 1.00 83.44 107 ASP A CA 1
ATOM 886 C C . ASP A 1 107 ? -9.414 0.038 -1.396 1.00 83.44 107 ASP A C 1
ATOM 888 O O . ASP A 1 107 ? -9.146 0.944 -2.184 1.00 83.44 107 ASP A O 1
ATOM 892 N N . PHE A 1 108 ? -9.852 0.303 -0.158 1.00 77.44 108 PHE A N 1
ATOM 893 C CA . PHE A 1 108 ? -10.102 1.677 0.299 1.00 77.44 108 PHE A CA 1
ATOM 894 C C . PHE A 1 108 ? -8.818 2.513 0.444 1.00 77.44 108 PHE A C 1
ATOM 896 O O . PHE A 1 108 ? -8.873 3.738 0.326 1.00 77.44 108 PHE A O 1
ATOM 903 N N . ILE A 1 109 ? -7.666 1.874 0.676 1.00 83.44 109 ILE A N 1
ATOM 904 C CA . ILE A 1 109 ? -6.350 2.534 0.732 1.00 83.44 109 ILE A CA 1
ATOM 905 C C . ILE A 1 109 ? -5.867 2.814 -0.678 1.00 83.44 109 ILE A C 1
ATOM 907 O O . ILE A 1 109 ? -5.336 3.886 -0.951 1.00 83.44 109 ILE A O 1
ATOM 911 N N . LEU A 1 110 ? -6.116 1.885 -1.604 1.00 85.50 110 LEU A N 1
ATOM 912 C CA . LEU A 1 110 ? -5.713 2.044 -2.997 1.00 85.50 110 LEU A CA 1
ATOM 913 C C . LEU A 1 110 ? -6.349 3.255 -3.673 1.00 85.50 110 LEU A C 1
ATOM 915 O O . LEU A 1 110 ? -5.778 3.816 -4.608 1.00 85.50 110 LEU A O 1
ATOM 919 N N . ILE A 1 111 ? -7.503 3.689 -3.172 1.00 80.50 111 ILE A N 1
ATOM 920 C CA . ILE A 1 111 ? -8.159 4.913 -3.611 1.00 80.50 111 ILE A CA 1
ATOM 921 C C . ILE A 1 111 ? -7.278 6.156 -3.364 1.00 80.50 111 ILE A C 1
ATOM 923 O O . ILE A 1 111 ? -7.314 7.078 -4.174 1.00 80.50 111 ILE A O 1
ATOM 927 N N . ILE A 1 112 ? -6.434 6.172 -2.325 1.00 80.31 112 ILE A N 1
ATOM 928 C CA . ILE A 1 112 ? -5.495 7.277 -2.035 1.00 80.31 112 ILE A CA 1
ATOM 929 C C . ILE A 1 112 ? -4.464 7.441 -3.168 1.00 80.31 112 ILE A C 1
ATOM 931 O O . ILE A 1 112 ? -4.013 8.550 -3.454 1.00 80.31 112 ILE A O 1
ATOM 935 N N . PHE A 1 113 ? -4.130 6.351 -3.867 1.00 79.88 113 PHE A N 1
ATOM 936 C CA . PHE A 1 113 ? -3.235 6.372 -5.028 1.00 79.88 113 PHE A CA 1
ATOM 937 C C . PHE A 1 113 ? -3.933 6.773 -6.330 1.00 79.88 113 PHE A C 1
ATOM 939 O O . PHE A 1 113 ? -3.266 6.972 -7.345 1.00 79.88 113 PHE A O 1
ATOM 946 N N . VAL A 1 114 ? -5.265 6.895 -6.338 1.00 73.00 114 VAL A N 1
ATOM 947 C CA . VAL A 1 114 ? -6.007 7.316 -7.527 1.00 73.00 114 VAL A CA 1
ATOM 948 C C . VAL A 1 114 ? -5.892 8.823 -7.701 1.00 73.00 114 VAL A C 1
ATOM 950 O O . VAL A 1 114 ? -6.214 9.608 -6.816 1.00 73.00 114 VAL A O 1
ATOM 953 N N . ASN A 1 115 ? -5.428 9.194 -8.890 1.00 61.00 115 ASN A N 1
ATOM 954 C CA . ASN A 1 115 ? -5.172 10.550 -9.345 1.00 61.00 115 ASN A CA 1
ATOM 955 C C . ASN A 1 115 ? -6.223 11.590 -8.917 1.00 61.00 115 ASN A C 1
ATOM 957 O O . ASN A 1 115 ? -7.368 11.544 -9.364 1.00 61.00 115 ASN A O 1
ATOM 961 N N . ASN A 1 116 ? -5.759 12.597 -8.175 1.00 53.25 116 ASN A N 1
ATOM 962 C CA . ASN A 1 116 ? -6.382 13.918 -8.077 1.00 53.25 116 ASN A CA 1
ATOM 963 C C . ASN A 1 116 ? -5.501 15.002 -8.736 1.00 53.25 116 ASN A C 1
ATOM 965 O O . ASN A 1 116 ? -5.752 16.177 -8.529 1.00 53.25 116 ASN A O 1
ATOM 969 N N . LEU A 1 117 ? -4.455 14.648 -9.497 1.00 45.62 117 LEU A N 1
ATOM 970 C CA . LEU A 1 117 ? -3.396 15.588 -9.905 1.00 45.62 117 LEU A CA 1
ATOM 971 C C . LEU A 1 117 ? -3.594 16.275 -11.267 1.00 45.62 117 LEU A C 1
ATOM 973 O O . LEU A 1 117 ? -2.651 16.846 -11.800 1.00 45.62 117 LEU A O 1
ATOM 977 N N . SER A 1 118 ? -4.805 16.296 -11.830 1.00 39.66 118 SER A N 1
ATOM 978 C CA . SER A 1 118 ? -5.104 17.218 -12.936 1.00 39.66 118 SER A CA 1
ATOM 979 C C . SER A 1 118 ? -5.469 18.597 -12.373 1.00 39.66 118 SER A C 1
ATOM 981 O O . SER A 1 118 ? -6.639 18.982 -12.396 1.00 39.66 118 SER A O 1
ATOM 983 N N . TYR A 1 119 ? -4.507 19.315 -11.797 1.00 45.59 119 TYR A N 1
ATOM 984 C CA . TYR A 1 119 ? -4.718 20.710 -11.416 1.00 45.59 119 TYR A CA 1
ATOM 985 C C . TYR A 1 119 ? -3.678 21.582 -12.101 1.00 45.59 119 TYR A C 1
ATOM 987 O O . TYR A 1 119 ? -2.479 21.389 -11.908 1.00 45.59 119 TYR A O 1
ATOM 995 N N . ASP A 1 120 ? -4.182 22.510 -12.917 1.00 39.78 120 ASP A N 1
ATOM 996 C CA . ASP A 1 120 ? -3.405 23.575 -13.534 1.00 39.78 120 ASP A CA 1
ATOM 997 C C . ASP A 1 120 ? -2.564 24.283 -12.469 1.00 39.78 120 ASP A C 1
ATOM 999 O O . ASP A 1 120 ? -3.038 24.649 -11.386 1.00 39.78 120 ASP A O 1
ATOM 1003 N N . SER A 1 121 ? -1.287 24.403 -12.807 1.00 45.06 121 SER A N 1
ATOM 1004 C CA . SER A 1 121 ? -0.235 25.076 -12.067 1.00 45.06 121 SER A CA 1
ATOM 1005 C C . SER A 1 121 ? -0.674 26.464 -11.597 1.00 45.06 121 SER A C 1
ATOM 1007 O O . SER A 1 121 ? -1.304 27.205 -12.347 1.00 45.06 121 SER A O 1
ATOM 1009 N N . ASP A 1 122 ? -0.316 26.784 -10.349 1.00 44.84 122 ASP A N 1
ATOM 1010 C CA . ASP A 1 122 ? -0.081 28.134 -9.794 1.00 44.84 122 ASP A CA 1
ATOM 1011 C C . ASP A 1 122 ? -0.917 28.538 -8.571 1.00 44.84 122 ASP A C 1
ATOM 1013 O O . ASP A 1 122 ? -0.590 29.536 -7.935 1.00 44.84 122 ASP A O 1
ATOM 1017 N N . SER A 1 123 ? -1.931 27.771 -8.143 1.00 44.69 123 SER A N 1
ATOM 1018 C CA . SER A 1 123 ? -2.783 28.202 -7.006 1.00 44.69 123 SER A CA 1
ATOM 1019 C C . SER A 1 123 ? -2.860 27.283 -5.777 1.00 44.69 123 SER A C 1
ATOM 1021 O O . SER A 1 123 ? -3.441 27.695 -4.774 1.00 44.69 123 SER A O 1
ATOM 1023 N N . PHE A 1 124 ? -2.257 26.084 -5.777 1.00 52.78 124 PHE A N 1
ATOM 1024 C CA . PHE A 1 124 ? -2.494 25.101 -4.700 1.00 52.78 124 PHE A CA 1
ATOM 1025 C C . PHE A 1 124 ? -1.286 24.227 -4.301 1.00 52.78 124 PHE A C 1
ATOM 1027 O O . PHE A 1 124 ? -1.432 23.013 -4.149 1.00 52.78 124 PHE A O 1
ATOM 1034 N N . SER A 1 125 ? -0.110 24.817 -4.051 1.00 56.94 125 SER A N 1
ATOM 1035 C CA . SER A 1 125 ? 1.047 24.073 -3.502 1.00 56.94 125 SER A CA 1
ATOM 1036 C C . SER A 1 125 ? 0.692 23.278 -2.232 1.00 56.94 125 SER A C 1
ATOM 1038 O O . SER A 1 125 ? 0.984 22.091 -2.141 1.00 56.94 125 SER A O 1
ATOM 1040 N N . GLY A 1 126 ? -0.078 23.869 -1.312 1.00 57.53 126 GLY A N 1
ATOM 1041 C CA . GLY A 1 126 ? -0.466 23.202 -0.063 1.00 57.53 126 GLY A CA 1
ATOM 1042 C C . GLY A 1 126 ? -1.397 21.986 -0.213 1.00 57.53 126 GLY A C 1
ATOM 1043 O O . GLY A 1 126 ? -1.428 21.142 0.676 1.00 57.53 126 GLY A O 1
ATOM 1044 N N . ILE A 1 127 ? -2.156 21.852 -1.311 1.00 60.19 127 ILE A N 1
ATOM 1045 C CA . ILE A 1 127 ? -2.991 20.653 -1.553 1.00 60.19 127 ILE A CA 1
ATOM 1046 C C . ILE A 1 127 ? -2.134 19.503 -2.087 1.00 60.19 127 ILE A C 1
ATOM 1048 O O . ILE A 1 127 ? -2.390 18.342 -1.757 1.00 60.19 127 ILE A O 1
ATOM 1052 N N . LEU A 1 128 ? -1.110 19.822 -2.881 1.00 63.84 128 LEU A N 1
ATOM 1053 C CA . LEU A 1 128 ? -0.174 18.837 -3.407 1.00 63.84 128 LEU A CA 1
ATOM 1054 C C . LEU A 1 128 ? 0.589 18.151 -2.265 1.00 63.84 128 LEU A C 1
ATOM 1056 O O . LEU A 1 128 ? 0.587 16.922 -2.194 1.00 63.84 128 LEU A O 1
ATOM 1060 N N . ASP A 1 129 ? 1.109 18.934 -1.317 1.00 67.12 129 ASP A N 1
ATOM 1061 C CA . ASP A 1 129 ? 1.800 18.424 -0.123 1.00 67.12 129 ASP A CA 1
ATOM 1062 C C . ASP A 1 129 ? 0.886 17.519 0.720 1.00 67.12 129 ASP A C 1
ATOM 1064 O O . ASP A 1 129 ? 1.277 16.444 1.170 1.00 67.12 129 ASP A O 1
ATOM 1068 N N . ILE A 1 130 ? -0.392 17.895 0.861 1.00 68.69 130 ILE A N 1
ATOM 1069 C CA . ILE A 1 130 ? -1.388 17.099 1.591 1.00 68.69 130 ILE A CA 1
ATOM 1070 C C . ILE A 1 130 ? -1.588 15.708 0.976 1.00 68.69 130 ILE A C 1
ATOM 1072 O O . ILE A 1 130 ? -1.714 14.727 1.714 1.00 68.69 130 ILE A O 1
ATOM 1076 N N . ILE A 1 131 ? -1.650 15.614 -0.353 1.00 75.75 131 ILE A N 1
ATOM 1077 C CA . ILE A 1 131 ? -1.836 14.337 -1.053 1.00 75.75 131 ILE A CA 1
ATOM 1078 C C . ILE A 1 131 ? -0.566 13.487 -0.954 1.00 75.75 131 ILE A C 1
ATOM 1080 O O . ILE A 1 131 ? -0.666 12.275 -0.765 1.00 75.75 131 ILE A O 1
ATOM 1084 N N . VAL A 1 132 ? 0.612 14.108 -1.060 1.00 79.94 132 VAL A N 1
ATOM 1085 C CA . VAL A 1 132 ? 1.905 13.425 -0.913 1.00 79.94 132 VAL A CA 1
ATOM 1086 C C . VAL A 1 132 ? 2.034 12.807 0.480 1.00 79.94 132 VAL A C 1
ATOM 1088 O O . VAL A 1 132 ? 2.348 11.623 0.575 1.00 79.94 132 VAL A O 1
ATOM 1091 N N . ASP A 1 133 ? 1.684 13.540 1.539 1.00 81.19 133 ASP A N 1
ATOM 1092 C CA . ASP A 1 133 ? 1.687 13.009 2.908 1.00 81.19 133 ASP A CA 1
ATOM 1093 C C . ASP A 1 133 ? 0.781 11.777 3.055 1.00 81.19 133 ASP A C 1
ATOM 1095 O O . ASP A 1 133 ? 1.184 10.764 3.622 1.00 81.19 133 ASP A O 1
ATOM 1099 N N . LEU A 1 134 ? -0.441 11.821 2.511 1.00 83.50 134 LEU A N 1
ATOM 1100 C CA . LEU A 1 134 ? -1.358 10.676 2.576 1.00 83.50 134 LEU A CA 1
ATOM 1101 C C . LEU A 1 134 ? -0.844 9.473 1.782 1.00 83.50 134 LEU A C 1
ATOM 1103 O O . LEU A 1 134 ? -0.996 8.338 2.233 1.00 83.50 134 LEU A O 1
ATOM 1107 N N . LYS A 1 135 ? -0.235 9.706 0.613 1.00 87.31 135 LYS A N 1
ATOM 1108 C CA . LYS A 1 135 ? 0.411 8.646 -0.171 1.00 87.31 135 LYS A CA 1
ATOM 1109 C C . LYS A 1 135 ? 1.568 8.023 0.613 1.00 87.31 135 LYS A C 1
ATOM 1111 O O . LYS A 1 135 ? 1.698 6.803 0.594 1.00 87.31 135 LYS A O 1
ATOM 1116 N N . LEU A 1 136 ? 2.363 8.824 1.326 1.00 88.94 136 LEU A N 1
ATOM 1117 C CA . LEU A 1 136 ? 3.436 8.323 2.186 1.00 88.94 136 LEU A CA 1
ATOM 1118 C C . LEU A 1 136 ? 2.886 7.416 3.289 1.00 88.94 136 LEU A C 1
ATOM 1120 O O . LEU A 1 136 ? 3.324 6.275 3.396 1.00 88.94 136 LEU A O 1
ATOM 1124 N N . GLU A 1 137 ? 1.882 7.869 4.040 1.00 88.81 137 GLU A N 1
ATOM 1125 C CA . GLU A 1 137 ? 1.264 7.069 5.108 1.00 88.81 137 GLU A CA 1
ATOM 1126 C C . GLU A 1 137 ? 0.631 5.775 4.574 1.00 88.81 137 GLU A C 1
ATOM 1128 O O . GLU A 1 137 ? 0.778 4.704 5.167 1.00 88.81 137 GLU A O 1
ATOM 1133 N N . ALA A 1 138 ? -0.030 5.845 3.415 1.00 90.81 138 ALA A N 1
ATOM 1134 C CA . ALA A 1 138 ? -0.617 4.682 2.761 1.00 90.81 138 ALA A CA 1
ATOM 1135 C C . ALA A 1 138 ? 0.451 3.658 2.347 1.00 90.81 138 ALA A C 1
ATOM 1137 O O . ALA A 1 138 ? 0.262 2.458 2.539 1.00 90.81 138 ALA A O 1
ATOM 1138 N N . VAL A 1 139 ? 1.588 4.106 1.810 1.00 92.88 139 VAL A N 1
ATOM 1139 C CA . VAL A 1 139 ? 2.685 3.207 1.427 1.00 92.88 139 VAL A CA 1
ATOM 1140 C C . VAL A 1 139 ? 3.409 2.641 2.649 1.00 92.88 139 VAL A C 1
ATOM 1142 O O . VAL A 1 139 ? 3.740 1.456 2.653 1.00 92.88 139 VAL A O 1
ATOM 1145 N N . VAL A 1 140 ? 3.611 3.435 3.706 1.00 91.62 140 VAL A N 1
ATOM 1146 C CA . VAL A 1 140 ? 4.125 2.939 4.995 1.00 91.62 140 VAL A CA 1
ATOM 1147 C C . VAL A 1 140 ? 3.223 1.824 5.521 1.00 91.62 140 VAL A C 1
ATOM 1149 O O . VAL A 1 140 ? 3.724 0.784 5.952 1.00 91.62 140 VAL A O 1
ATOM 1152 N N . PHE A 1 141 ? 1.907 1.993 5.390 1.00 91.62 141 PHE A N 1
ATOM 1153 C CA . PHE A 1 141 ? 0.946 0.962 5.745 1.00 91.62 141 PHE A CA 1
ATOM 1154 C C . PHE A 1 141 ? 1.044 -0.304 4.900 1.00 91.62 141 PHE A C 1
ATOM 1156 O O . PHE A 1 141 ? 1.141 -1.401 5.451 1.00 91.62 141 PHE A O 1
ATOM 1163 N N . LEU A 1 142 ? 1.088 -0.183 3.574 1.00 93.00 142 LEU A N 1
ATOM 1164 C CA . LEU A 1 142 ? 1.254 -1.352 2.709 1.00 93.00 142 LEU A CA 1
ATOM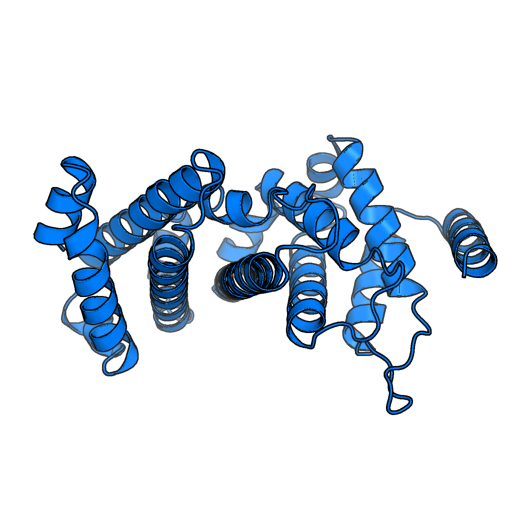 1165 C C . LEU A 1 142 ? 2.569 -2.093 2.998 1.00 93.00 142 LEU A C 1
ATOM 1167 O O . LEU A 1 142 ? 2.590 -3.322 3.016 1.00 93.00 142 LEU A O 1
ATOM 1171 N N . ASN A 1 143 ? 3.642 -1.366 3.309 1.00 92.06 143 ASN A N 1
ATOM 1172 C CA . ASN A 1 143 ? 4.906 -1.951 3.748 1.00 92.06 143 ASN A CA 1
ATOM 1173 C C . ASN A 1 143 ? 4.781 -2.714 5.072 1.00 92.06 143 ASN A C 1
ATOM 1175 O O . ASN A 1 143 ? 5.370 -3.785 5.211 1.00 92.06 143 ASN A O 1
ATOM 1179 N N . ALA A 1 144 ? 4.034 -2.184 6.043 1.00 89.25 144 ALA A N 1
ATOM 1180 C CA . ALA A 1 144 ? 3.779 -2.878 7.302 1.00 89.25 144 ALA A CA 1
ATOM 1181 C C . ALA A 1 144 ? 2.993 -4.177 7.064 1.00 89.25 144 ALA A C 1
ATOM 1183 O O . ALA A 1 144 ? 3.384 -5.228 7.567 1.00 89.25 144 ALA A O 1
ATOM 1184 N N . VAL A 1 145 ? 1.945 -4.135 6.230 1.00 89.69 145 VAL A N 1
ATOM 1185 C CA . VAL A 1 145 ? 1.190 -5.332 5.816 1.00 89.69 145 VAL A CA 1
ATOM 1186 C C . VAL A 1 145 ? 2.115 -6.358 5.166 1.00 89.69 145 VAL A C 1
ATOM 1188 O O . VAL A 1 145 ? 2.088 -7.528 5.537 1.00 89.69 145 VAL A O 1
ATOM 1191 N N . MET A 1 146 ? 2.956 -5.922 4.227 1.00 90.88 146 MET A N 1
ATOM 1192 C CA . MET A 1 146 ? 3.893 -6.779 3.501 1.00 90.88 146 MET A CA 1
ATOM 1193 C C . MET A 1 146 ? 4.912 -7.461 4.426 1.00 90.88 146 MET A C 1
ATOM 1195 O O . MET A 1 146 ? 5.199 -8.644 4.250 1.00 90.88 146 MET A O 1
ATOM 1199 N N . LYS A 1 147 ? 5.459 -6.728 5.406 1.00 85.75 147 LYS A N 1
ATOM 1200 C CA . LYS A 1 147 ? 6.412 -7.261 6.397 1.00 85.75 147 LYS A CA 1
ATOM 1201 C C . LYS A 1 147 ? 5.745 -8.183 7.417 1.00 85.75 147 LYS A C 1
ATOM 1203 O O . LYS A 1 147 ? 6.379 -9.124 7.881 1.00 85.75 147 LYS A O 1
ATOM 1208 N N . GLY A 1 148 ? 4.461 -7.948 7.686 1.00 74.06 148 GLY A N 1
ATOM 1209 C CA . GLY A 1 148 ? 3.674 -8.623 8.709 1.00 74.06 148 GLY A CA 1
ATOM 1210 C C . GLY A 1 148 ? 3.686 -10.155 8.662 1.00 74.06 148 GLY A C 1
ATOM 1211 O O . GLY A 1 148 ? 3.621 -10.760 9.725 1.00 74.06 148 GLY A O 1
ATOM 1212 N N . HIS A 1 149 ? 3.746 -10.785 7.474 1.00 70.00 149 HIS A N 1
ATOM 1213 C CA . HIS A 1 149 ? 4.019 -12.225 7.251 1.00 70.00 149 HIS A CA 1
ATOM 1214 C C . HIS A 1 149 ? 3.967 -12.569 5.741 1.00 70.00 149 HIS A C 1
ATOM 1216 O O . HIS A 1 149 ? 3.598 -11.732 4.917 1.00 70.00 149 HIS A O 1
ATOM 1222 N N . VAL A 1 150 ? 4.200 -13.840 5.374 1.00 70.62 150 VAL A N 1
ATOM 1223 C CA . VAL A 1 150 ? 3.938 -14.405 4.027 1.00 70.62 150 VAL A CA 1
ATOM 1224 C C . VAL A 1 150 ? 2.505 -14.118 3.562 1.00 70.62 150 VAL A C 1
ATOM 1226 O O . VAL A 1 150 ? 2.277 -13.806 2.394 1.00 70.62 150 VAL A O 1
ATOM 1229 N N . ASN A 1 151 ? 1.534 -14.145 4.479 1.00 78.19 151 ASN A N 1
ATOM 1230 C CA . ASN A 1 151 ? 0.140 -13.833 4.158 1.00 78.19 151 ASN A CA 1
ATOM 1231 C C . ASN A 1 151 ? -0.061 -12.384 3.706 1.00 78.19 151 ASN A C 1
ATOM 1233 O O . ASN A 1 151 ? -0.912 -12.141 2.860 1.00 78.19 151 ASN A O 1
ATOM 1237 N N . GLY A 1 152 ? 0.734 -11.438 4.214 1.00 83.50 152 GLY A N 1
ATOM 1238 C CA . GLY A 1 152 ? 0.700 -10.046 3.773 1.00 83.50 152 GLY A CA 1
ATOM 1239 C C . GLY A 1 152 ? 1.167 -9.897 2.329 1.00 83.50 152 GLY A C 1
ATOM 1240 O O . GLY A 1 152 ? 0.478 -9.280 1.518 1.00 83.50 152 GLY A O 1
ATOM 1241 N N . LYS A 1 153 ? 2.283 -10.547 1.970 1.00 87.50 153 LYS A N 1
ATOM 1242 C CA . LYS A 1 153 ? 2.753 -10.606 0.575 1.00 87.50 153 LYS A CA 1
ATOM 1243 C C . LYS A 1 153 ? 1.717 -11.248 -0.342 1.00 87.50 153 LYS A C 1
ATOM 1245 O O . LYS A 1 153 ? 1.430 -10.704 -1.401 1.00 87.50 153 LYS A O 1
ATOM 1250 N N . ASN A 1 154 ? 1.104 -12.352 0.086 1.00 86.81 154 ASN A N 1
ATOM 1251 C CA . ASN A 1 154 ? 0.055 -13.023 -0.684 1.00 86.81 154 ASN A CA 1
ATOM 1252 C C . ASN A 1 154 ? -1.204 -12.154 -0.829 1.00 86.81 154 ASN A C 1
ATOM 1254 O O . ASN A 1 154 ? -1.780 -12.095 -1.914 1.00 86.81 154 ASN A O 1
ATOM 1258 N N . LEU A 1 155 ? -1.621 -11.457 0.232 1.00 87.38 155 LEU A N 1
ATOM 1259 C CA . LEU A 1 155 ? -2.766 -10.541 0.219 1.00 87.38 155 LEU A CA 1
ATOM 1260 C C . LEU A 1 155 ? -2.555 -9.417 -0.802 1.00 87.38 155 LEU A C 1
ATOM 1262 O O . LEU A 1 155 ? -3.437 -9.143 -1.611 1.00 87.38 155 LEU A O 1
ATOM 1266 N N . LEU A 1 156 ? -1.372 -8.799 -0.797 1.00 91.00 156 LEU A N 1
ATOM 1267 C CA . LEU A 1 156 ? -1.039 -7.724 -1.731 1.00 91.00 156 LEU A CA 1
ATOM 1268 C C . LEU A 1 156 ? -0.815 -8.248 -3.156 1.00 91.00 156 LEU A C 1
ATOM 1270 O O . LEU A 1 156 ? -1.368 -7.704 -4.107 1.00 91.00 156 LEU A O 1
ATOM 1274 N N . GLY A 1 157 ? -0.045 -9.325 -3.308 1.00 88.81 157 GLY A N 1
ATOM 1275 C CA . GLY A 1 157 ? 0.347 -9.895 -4.598 1.00 88.81 157 GLY A CA 1
ATOM 1276 C C . GLY A 1 157 ? -0.755 -10.654 -5.335 1.00 88.81 157 GLY A C 1
ATOM 1277 O O . GLY A 1 157 ? -0.606 -10.916 -6.526 1.00 88.81 157 GLY A O 1
ATOM 1278 N N . SER A 1 158 ? -1.860 -10.998 -4.670 1.00 87.62 158 SER A N 1
ATOM 1279 C CA . SER A 1 158 ? -3.054 -11.562 -5.320 1.00 87.62 158 SER A CA 1
ATOM 1280 C C . SER A 1 158 ? -4.058 -10.495 -5.768 1.00 87.62 158 SER A C 1
ATOM 1282 O O . SER A 1 158 ? -4.912 -10.776 -6.611 1.00 87.62 158 SER A O 1
ATOM 1284 N N . ASN A 1 159 ? -3.953 -9.262 -5.258 1.00 88.44 159 ASN A N 1
ATOM 1285 C CA . ASN A 1 159 ? -4.854 -8.173 -5.617 1.00 88.44 159 ASN A CA 1
ATOM 1286 C C . ASN A 1 159 ? -4.291 -7.361 -6.800 1.00 88.44 159 ASN A C 1
ATOM 1288 O O . ASN A 1 159 ? -3.388 -6.540 -6.652 1.00 88.44 159 ASN A O 1
ATOM 1292 N N . VAL A 1 160 ? -4.888 -7.546 -7.982 1.00 87.12 160 VAL A N 1
ATOM 1293 C CA . VAL A 1 160 ? -4.506 -6.867 -9.240 1.00 87.12 160 VAL A CA 1
ATOM 1294 C C . VAL A 1 160 ? -4.544 -5.341 -9.131 1.00 87.12 160 VAL A C 1
ATOM 1296 O O . VAL A 1 160 ? -3.767 -4.637 -9.783 1.00 87.12 160 VAL A O 1
ATOM 1299 N N . LEU A 1 161 ? -5.434 -4.800 -8.294 1.00 89.19 161 LEU A N 1
ATOM 1300 C CA . LEU A 1 161 ? -5.540 -3.359 -8.106 1.00 89.19 161 LEU A CA 1
ATOM 1301 C C . LEU A 1 161 ? -4.326 -2.798 -7.367 1.00 89.19 161 LEU A C 1
ATOM 1303 O O . LEU A 1 161 ? -3.970 -1.652 -7.631 1.00 89.19 161 LEU A O 1
ATOM 1307 N N . VAL A 1 162 ? -3.672 -3.570 -6.492 1.00 91.44 162 VAL A N 1
ATOM 1308 C CA . VAL A 1 162 ? -2.472 -3.112 -5.775 1.00 91.44 162 VAL A CA 1
ATOM 1309 C C . VAL A 1 162 ? -1.384 -2.769 -6.784 1.00 91.44 162 VAL A C 1
ATOM 1311 O O . VAL A 1 162 ? -0.972 -1.613 -6.863 1.00 91.44 162 VAL A O 1
ATOM 1314 N N . VAL A 1 163 ? -0.989 -3.729 -7.626 1.00 91.19 163 VAL A N 1
ATOM 1315 C CA . VAL A 1 163 ? 0.061 -3.515 -8.633 1.00 91.19 163 VAL A CA 1
ATOM 1316 C C . VAL A 1 163 ? -0.332 -2.400 -9.600 1.00 91.19 163 VAL A C 1
ATOM 1318 O O . VAL A 1 163 ? 0.451 -1.477 -9.817 1.00 91.19 163 VAL A O 1
ATOM 1321 N N . SER A 1 164 ? -1.567 -2.413 -10.112 1.00 90.25 164 SER A N 1
ATOM 1322 C CA . SER A 1 164 ? -2.049 -1.381 -11.039 1.00 90.25 164 SER A CA 1
ATOM 1323 C C . SER A 1 164 ? -1.957 0.038 -10.467 1.00 90.25 164 SER A C 1
ATOM 1325 O O . SER A 1 164 ? -1.466 0.960 -11.125 1.00 90.25 164 SER A O 1
ATOM 1327 N N . ARG A 1 165 ? -2.406 0.233 -9.223 1.00 90.25 165 ARG A N 1
ATOM 1328 C CA . ARG A 1 165 ? -2.449 1.550 -8.576 1.00 90.25 165 ARG A CA 1
ATOM 1329 C C . ARG A 1 165 ? -1.067 2.022 -8.152 1.00 90.25 165 ARG A C 1
ATOM 1331 O O . ARG A 1 165 ? -0.776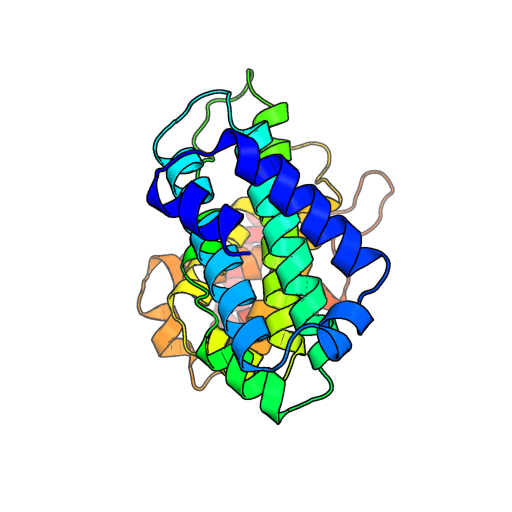 3.206 -8.309 1.00 90.25 165 ARG A O 1
ATOM 1338 N N . LEU A 1 166 ? -0.217 1.109 -7.686 1.00 93.00 166 LEU A N 1
ATOM 1339 C CA . LEU A 1 166 ? 1.171 1.403 -7.353 1.00 93.00 166 LEU A CA 1
ATOM 1340 C C . LEU A 1 166 ? 1.980 1.790 -8.596 1.00 93.00 166 LEU A C 1
ATOM 1342 O O . LEU A 1 166 ? 2.619 2.837 -8.574 1.00 93.00 166 LEU A O 1
ATOM 1346 N N . CYS A 1 167 ? 1.881 1.039 -9.700 1.00 91.69 167 CYS A N 1
ATOM 1347 C CA . CYS A 1 167 ? 2.562 1.374 -10.960 1.00 91.69 167 CYS A CA 1
ATOM 1348 C C . CYS A 1 167 ? 2.098 2.727 -11.503 1.00 91.69 167 CYS A C 1
ATOM 1350 O O . CYS A 1 167 ? 2.906 3.560 -11.903 1.00 91.69 167 CYS A O 1
ATOM 1352 N N . ARG A 1 168 ? 0.786 2.990 -11.463 1.00 88.94 168 ARG A N 1
ATOM 1353 C CA . ARG A 1 168 ? 0.247 4.293 -11.861 1.00 88.94 168 ARG A CA 1
ATOM 1354 C C . ARG A 1 168 ? 0.808 5.424 -10.998 1.00 88.94 168 ARG A C 1
ATOM 1356 O O . ARG A 1 168 ? 1.314 6.398 -11.548 1.00 88.94 168 ARG A O 1
ATOM 1363 N N . CYS A 1 169 ? 0.746 5.290 -9.673 1.00 88.75 169 CYS A N 1
ATOM 1364 C CA . CYS A 1 169 ? 1.287 6.292 -8.759 1.00 88.75 169 CYS A CA 1
ATOM 1365 C C . CYS A 1 169 ? 2.787 6.504 -8.994 1.00 88.75 169 CYS A C 1
ATOM 1367 O O . CYS A 1 169 ? 3.249 7.639 -9.012 1.00 88.75 169 CYS A O 1
ATOM 1369 N N . LEU A 1 170 ? 3.542 5.430 -9.222 1.00 90.25 170 LEU A N 1
ATOM 1370 C CA . LEU A 1 170 ? 4.965 5.500 -9.519 1.00 90.25 170 LEU A CA 1
ATOM 1371 C C . LEU A 1 170 ? 5.236 6.256 -10.825 1.00 90.25 170 LEU A C 1
ATOM 1373 O O . LEU A 1 170 ? 6.107 7.116 -10.850 1.00 90.25 170 LEU A O 1
ATOM 1377 N N . SER A 1 171 ? 4.461 6.018 -11.885 1.00 87.94 171 SER A N 1
ATOM 1378 C CA . SER A 1 171 ? 4.649 6.703 -13.176 1.00 87.94 171 SER A CA 1
ATOM 1379 C C . SER A 1 171 ? 4.471 8.220 -13.079 1.00 87.94 171 SER A C 1
ATOM 1381 O O . SER A 1 171 ? 5.199 8.973 -13.724 1.00 87.94 171 SER A O 1
ATOM 1383 N N . GLU A 1 172 ? 3.570 8.670 -12.202 1.00 82.81 172 GLU A N 1
ATOM 1384 C CA . GLU A 1 172 ? 3.362 10.083 -11.871 1.00 82.81 172 GLU A CA 1
ATOM 1385 C C . GLU A 1 172 ? 4.511 10.630 -11.014 1.00 82.81 172 GLU A C 1
ATOM 1387 O O . GLU A 1 172 ? 5.021 11.723 -11.243 1.00 82.81 172 GLU A O 1
ATOM 1392 N N . LEU A 1 173 ? 4.956 9.862 -10.018 1.00 82.94 173 LEU A N 1
ATOM 1393 C CA . LEU A 1 173 ? 6.045 10.274 -9.136 1.00 82.94 173 LEU A CA 1
ATOM 1394 C C . LEU A 1 173 ? 7.413 10.223 -9.818 1.00 82.94 173 LEU A C 1
ATOM 1396 O O . LEU A 1 173 ? 8.334 10.863 -9.332 1.00 82.94 173 LEU A O 1
ATOM 1400 N N . VAL A 1 174 ? 7.565 9.530 -10.940 1.00 81.69 174 VAL A N 1
ATOM 1401 C CA . VAL A 1 174 ? 8.822 9.454 -11.699 1.00 81.69 174 VAL A CA 1
ATOM 1402 C C . VAL A 1 174 ? 8.755 10.310 -12.977 1.00 81.69 174 VAL A C 1
ATOM 1404 O O . VAL A 1 174 ? 9.720 10.410 -13.723 1.00 81.69 174 VAL A O 1
ATOM 1407 N N . SER A 1 175 ? 7.646 11.006 -13.265 1.00 73.69 175 SER A N 1
ATOM 1408 C CA . SER A 1 175 ? 7.685 12.083 -14.264 1.00 73.69 175 SER A CA 1
ATOM 1409 C C . SER A 1 175 ? 8.466 13.274 -13.706 1.00 73.69 175 SER A C 1
ATOM 1411 O O . SER A 1 175 ? 7.966 14.021 -12.863 1.00 73.69 175 SER A O 1
ATOM 1413 N N . LEU A 1 176 ? 9.721 13.399 -14.140 1.00 56.41 176 LEU A N 1
ATOM 1414 C CA . LEU A 1 176 ? 10.722 14.355 -13.650 1.00 56.41 176 LEU A CA 1
ATOM 1415 C C . LEU A 1 176 ? 10.700 15.711 -14.374 1.00 56.41 176 LEU A C 1
ATOM 1417 O O . LEU A 1 176 ? 11.650 16.479 -14.290 1.00 56.41 176 LEU A O 1
ATOM 1421 N N . HIS A 1 177 ? 9.624 16.052 -15.085 1.00 49.53 177 HIS A N 1
ATOM 1422 C CA . HIS A 1 177 ? 9.575 17.329 -15.798 1.00 49.53 177 HIS A CA 1
ATOM 1423 C C . HIS A 1 177 ? 9.487 18.508 -14.813 1.00 49.53 177 HIS A C 1
ATOM 1425 O O . HIS A 1 177 ? 8.434 18.774 -14.237 1.00 49.53 177 HIS A O 1
ATOM 1431 N N . GLY A 1 178 ? 10.602 19.227 -14.657 1.00 47.91 178 GLY A N 1
ATOM 1432 C CA . GLY A 1 178 ? 10.624 20.647 -14.298 1.00 47.91 178 GLY A CA 1
ATOM 1433 C C . GLY A 1 178 ? 10.419 21.027 -12.831 1.00 47.91 178 GLY A C 1
ATOM 1434 O O . GLY A 1 178 ? 10.134 22.192 -12.573 1.00 47.91 178 GLY A O 1
ATOM 1435 N N . ILE A 1 179 ? 10.565 20.114 -11.867 1.00 45.00 179 ILE A N 1
ATOM 1436 C CA . ILE A 1 179 ? 10.473 20.479 -10.445 1.00 45.00 179 ILE A CA 1
ATOM 1437 C C . ILE A 1 179 ? 11.877 20.496 -9.851 1.00 45.00 179 ILE A C 1
ATOM 1439 O O . ILE A 1 179 ? 12.446 19.456 -9.527 1.00 45.00 179 ILE A O 1
ATOM 1443 N N . SER A 1 180 ? 12.419 21.705 -9.716 1.00 45.16 180 SER A N 1
ATOM 1444 C CA . SER A 1 180 ? 13.504 22.002 -8.788 1.00 45.16 180 SER A CA 1
ATOM 1445 C C . SER A 1 180 ? 13.140 21.433 -7.411 1.00 45.16 180 SER A C 1
ATOM 1447 O O . SER A 1 180 ? 12.138 21.851 -6.838 1.00 45.16 180 SER A O 1
ATOM 1449 N N . GLU A 1 181 ? 13.941 20.484 -6.925 1.00 55.31 181 GLU A N 1
ATOM 1450 C CA . GLU A 1 181 ? 13.788 19.735 -5.666 1.00 55.31 181 GLU A CA 1
ATOM 1451 C C . GLU A 1 181 ? 12.678 18.665 -5.661 1.00 55.31 181 GLU A C 1
ATOM 1453 O O . GLU A 1 181 ? 11.504 18.898 -5.366 1.00 55.31 181 GLU A O 1
ATOM 1458 N N . ILE A 1 182 ? 13.079 17.414 -5.906 1.00 64.44 182 ILE A N 1
ATOM 1459 C CA . ILE A 1 182 ? 12.288 16.250 -5.501 1.00 64.44 182 ILE A CA 1
ATOM 1460 C C . ILE A 1 182 ? 12.282 16.217 -3.969 1.00 64.44 182 ILE A C 1
ATOM 1462 O O . ILE A 1 182 ? 13.327 16.069 -3.338 1.00 64.44 182 ILE A O 1
ATOM 1466 N N . SER A 1 183 ? 11.106 16.335 -3.352 1.00 76.19 183 SER A N 1
ATOM 1467 C CA . SER A 1 183 ? 11.008 16.265 -1.893 1.00 76.19 183 SER A CA 1
ATOM 1468 C C . SER A 1 183 ? 11.437 14.887 -1.371 1.00 76.19 183 SER A C 1
ATOM 1470 O O . SER A 1 183 ? 11.146 13.850 -1.973 1.00 76.19 183 SER A O 1
ATOM 1472 N N . THR A 1 184 ? 12.062 14.848 -0.190 1.00 81.62 184 THR A N 1
ATOM 1473 C CA . THR A 1 184 ? 12.436 13.590 0.484 1.00 81.62 184 THR A CA 1
ATOM 1474 C C . THR A 1 184 ? 11.239 12.647 0.649 1.00 81.62 184 THR A C 1
ATOM 1476 O O . THR A 1 184 ? 11.380 11.432 0.558 1.00 81.62 184 THR A O 1
ATOM 1479 N N . GLN A 1 185 ? 10.032 13.189 0.839 1.00 82.75 185 GLN A N 1
ATOM 1480 C CA . GLN A 1 185 ? 8.806 12.395 0.923 1.00 82.75 185 GLN A CA 1
ATOM 1481 C C . GLN A 1 185 ? 8.489 11.676 -0.392 1.00 82.75 185 GLN A C 1
ATOM 1483 O O . GLN A 1 185 ? 8.165 10.491 -0.369 1.00 82.75 185 GLN A O 1
ATOM 1488 N N . ARG A 1 186 ? 8.620 12.357 -1.539 1.00 84.62 186 ARG A N 1
ATOM 1489 C CA . ARG A 1 186 ? 8.430 11.749 -2.863 1.00 84.62 186 ARG A CA 1
ATOM 1490 C C . ARG A 1 186 ? 9.426 10.615 -3.094 1.00 84.62 186 ARG A C 1
ATOM 1492 O O . ARG A 1 186 ? 9.006 9.544 -3.525 1.00 84.62 186 ARG A O 1
ATOM 1499 N N . ILE A 1 187 ? 10.694 10.814 -2.731 1.00 86.12 187 ILE A N 1
ATOM 1500 C CA . ILE A 1 187 ? 11.729 9.767 -2.789 1.00 86.12 187 ILE A CA 1
ATOM 1501 C C . ILE A 1 187 ? 11.323 8.573 -1.918 1.00 86.12 187 ILE A C 1
ATOM 1503 O O . ILE A 1 187 ? 11.269 7.449 -2.409 1.00 86.12 187 ILE A O 1
ATOM 1507 N N . ASN A 1 188 ? 10.942 8.811 -0.661 1.00 89.44 188 ASN A N 1
ATOM 1508 C CA . ASN A 1 188 ? 10.532 7.748 0.261 1.00 89.44 188 ASN A CA 1
ATOM 1509 C C . ASN A 1 188 ? 9.332 6.943 -0.261 1.00 89.44 188 ASN A C 1
ATOM 1511 O O . ASN A 1 188 ? 9.296 5.721 -0.096 1.00 89.44 188 ASN A O 1
ATOM 1515 N N . ILE A 1 189 ? 8.362 7.607 -0.902 1.00 91.38 189 ILE A N 1
ATOM 1516 C CA . ILE A 1 189 ? 7.223 6.939 -1.543 1.00 91.38 189 ILE A CA 1
ATOM 1517 C C . ILE A 1 189 ? 7.714 6.060 -2.693 1.00 91.38 189 ILE A C 1
ATOM 1519 O O . ILE A 1 189 ? 7.374 4.882 -2.726 1.00 91.38 189 ILE A O 1
ATOM 1523 N N . ILE A 1 190 ? 8.527 6.599 -3.606 1.00 91.56 190 ILE A N 1
ATOM 1524 C CA . ILE A 1 190 ? 9.064 5.867 -4.765 1.00 91.56 190 ILE A CA 1
ATOM 1525 C C . ILE A 1 190 ? 9.813 4.611 -4.311 1.00 91.56 190 ILE A C 1
ATOM 1527 O O . ILE A 1 190 ? 9.448 3.509 -4.714 1.00 91.56 190 ILE A O 1
ATOM 1531 N N . GLN A 1 191 ? 10.794 4.764 -3.418 1.00 92.94 191 GLN A N 1
ATOM 1532 C CA . GLN A 1 191 ? 11.610 3.656 -2.908 1.00 92.94 191 GLN A CA 1
ATOM 1533 C C . GLN A 1 191 ? 10.748 2.572 -2.257 1.00 92.94 191 GLN A C 1
ATOM 1535 O O . GLN A 1 191 ? 10.948 1.376 -2.463 1.00 92.94 191 GLN A O 1
ATOM 1540 N N . SER A 1 192 ? 9.745 2.994 -1.490 1.00 94.56 192 SER A N 1
ATOM 1541 C CA . SER A 1 192 ? 8.835 2.075 -0.824 1.00 94.56 192 SER A CA 1
ATOM 1542 C C . SER A 1 192 ? 7.906 1.349 -1.800 1.00 94.56 192 SER A C 1
ATOM 1544 O O . SER A 1 192 ? 7.654 0.163 -1.614 1.00 94.56 192 SER A O 1
ATOM 1546 N N . ILE A 1 193 ? 7.414 2.024 -2.843 1.00 95.50 193 ILE A N 1
ATOM 1547 C CA . ILE A 1 193 ? 6.605 1.388 -3.889 1.00 95.50 193 ILE A CA 1
ATOM 1548 C C . ILE A 1 193 ? 7.440 0.361 -4.655 1.00 95.50 193 ILE A C 1
ATOM 1550 O O . ILE A 1 193 ? 6.967 -0.754 -4.850 1.00 95.50 193 ILE A O 1
ATOM 1554 N N . VAL A 1 194 ? 8.667 0.708 -5.055 1.00 95.88 194 VAL A N 1
ATOM 1555 C CA . VAL A 1 194 ? 9.587 -0.210 -5.751 1.00 95.88 194 VAL A CA 1
ATOM 1556 C C . VAL A 1 194 ? 9.836 -1.455 -4.906 1.00 95.88 194 VAL A C 1
ATOM 1558 O O . VAL A 1 194 ? 9.692 -2.568 -5.406 1.00 95.88 194 VAL A O 1
ATOM 1561 N N . LEU A 1 195 ? 10.108 -1.281 -3.609 1.00 95.56 195 LEU A N 1
ATOM 1562 C CA . LEU A 1 195 ? 10.270 -2.399 -2.683 1.00 95.56 195 LEU A CA 1
ATOM 1563 C C . LEU A 1 195 ? 9.018 -3.288 -2.628 1.00 95.56 195 LEU A C 1
ATOM 1565 O O . LEU A 1 195 ? 9.139 -4.505 -2.719 1.00 95.56 195 LEU A O 1
ATOM 1569 N N . ILE A 1 196 ? 7.823 -2.699 -2.501 1.00 95.19 196 ILE A N 1
ATOM 1570 C CA . ILE A 1 196 ? 6.572 -3.469 -2.466 1.00 95.19 196 ILE A CA 1
ATOM 1571 C C . ILE A 1 196 ? 6.386 -4.248 -3.764 1.00 95.19 196 ILE A C 1
ATOM 1573 O O . ILE A 1 196 ? 6.097 -5.440 -3.715 1.00 95.19 196 ILE A O 1
ATOM 1577 N N . LEU A 1 197 ? 6.557 -3.593 -4.916 1.00 95.38 197 LEU A N 1
ATOM 1578 C CA . LEU A 1 197 ? 6.407 -4.226 -6.224 1.00 95.38 197 LEU A CA 1
ATOM 1579 C C . LEU A 1 197 ? 7.381 -5.394 -6.390 1.00 95.38 197 LEU A C 1
ATOM 1581 O O . LEU A 1 197 ? 6.946 -6.470 -6.789 1.00 95.38 197 LEU A O 1
ATOM 1585 N N . HIS A 1 198 ? 8.649 -5.214 -6.018 1.00 94.94 198 HIS A N 1
ATOM 1586 C CA . HIS A 1 198 ? 9.666 -6.263 -6.086 1.00 94.94 198 HIS A CA 1
ATOM 1587 C C . HIS A 1 198 ? 9.322 -7.483 -5.221 1.00 94.94 198 HIS A C 1
ATOM 1589 O O . HIS A 1 198 ? 9.583 -8.619 -5.599 1.00 94.94 198 HIS A O 1
ATOM 1595 N N . GLU A 1 199 ? 8.699 -7.274 -4.063 1.00 93.06 199 GLU A N 1
ATOM 1596 C CA . GLU A 1 199 ? 8.336 -8.366 -3.155 1.00 93.06 199 GLU A CA 1
ATOM 1597 C C . GLU A 1 199 ? 7.055 -9.114 -3.556 1.00 93.06 199 GLU A C 1
ATOM 1599 O O . GLU A 1 199 ? 6.864 -10.257 -3.132 1.00 93.06 199 GLU A O 1
ATOM 1604 N N . ILE A 1 200 ? 6.153 -8.483 -4.320 1.00 92.62 200 ILE A N 1
ATOM 1605 C CA . ILE A 1 200 ? 4.841 -9.064 -4.659 1.00 92.62 200 ILE A CA 1
ATOM 1606 C C . ILE A 1 200 ? 4.720 -9.509 -6.117 1.00 92.62 200 ILE A C 1
ATOM 1608 O O . ILE A 1 200 ? 3.860 -10.340 -6.422 1.00 92.62 200 ILE A O 1
ATOM 1612 N N . ILE A 1 201 ? 5.533 -8.962 -7.022 1.00 91.38 201 ILE A N 1
ATOM 1613 C CA . ILE A 1 201 ? 5.578 -9.370 -8.427 1.00 91.38 201 ILE A CA 1
ATOM 1614 C C . ILE A 1 201 ? 6.565 -10.520 -8.571 1.00 91.38 201 ILE A C 1
ATOM 1616 O O . ILE A 1 201 ? 7.665 -10.508 -8.035 1.00 91.38 201 ILE A O 1
ATOM 1620 N N . SER A 1 202 ? 6.151 -11.534 -9.317 1.00 88.06 202 SER A N 1
ATOM 1621 C CA . SER A 1 202 ? 6.982 -12.674 -9.670 1.00 88.06 202 SER A CA 1
ATOM 1622 C C . SER A 1 202 ? 6.617 -13.160 -11.074 1.00 88.06 202 SER A C 1
ATOM 1624 O O . SER A 1 202 ? 5.500 -12.905 -11.542 1.00 88.06 202 SER A O 1
ATOM 1626 N N . PRO A 1 203 ? 7.475 -13.962 -11.724 1.00 84.25 203 PRO A N 1
ATOM 1627 C CA . PRO A 1 203 ? 7.153 -14.560 -13.020 1.00 84.25 203 PRO A CA 1
ATOM 1628 C C . PRO A 1 203 ? 5.830 -15.349 -13.026 1.00 84.25 203 PRO A C 1
ATOM 1630 O O . PRO A 1 203 ? 5.171 -15.463 -14.055 1.00 84.25 203 PRO A O 1
ATOM 1633 N N . VAL A 1 204 ? 5.409 -15.871 -11.868 1.00 83.81 204 VAL A N 1
ATOM 1634 C CA . VAL A 1 204 ? 4.213 -16.715 -11.726 1.00 83.81 204 VAL A CA 1
ATOM 1635 C C . VAL A 1 204 ? 2.909 -15.906 -11.753 1.00 83.81 204 VAL A C 1
ATOM 1637 O O . VAL A 1 204 ? 1.892 -16.418 -12.217 1.00 83.81 204 VAL A O 1
ATOM 1640 N N . ASN A 1 205 ? 2.911 -14.658 -11.272 1.00 85.94 205 ASN A N 1
ATOM 1641 C CA . ASN A 1 205 ? 1.709 -13.809 -11.203 1.00 85.94 205 ASN A CA 1
ATOM 1642 C C . ASN A 1 205 ? 1.734 -12.613 -12.171 1.00 85.94 205 ASN A C 1
ATOM 1644 O O . ASN A 1 205 ? 0.766 -11.855 -12.236 1.00 85.94 205 ASN A O 1
ATOM 1648 N N . LEU A 1 206 ? 2.803 -12.481 -12.958 1.00 83.88 206 LEU A N 1
ATOM 1649 C CA . LEU A 1 206 ? 3.047 -11.395 -13.905 1.00 83.88 206 LEU A CA 1
ATOM 1650 C C . LEU A 1 206 ? 1.856 -11.137 -14.851 1.00 83.88 206 LEU A C 1
ATOM 1652 O O . LEU A 1 206 ? 1.367 -10.014 -14.982 1.00 83.88 206 LEU A O 1
ATOM 1656 N N . SER A 1 207 ? 1.337 -12.199 -15.474 1.00 84.62 207 SER A N 1
ATOM 1657 C CA . SER A 1 207 ? 0.256 -12.118 -16.467 1.00 84.62 207 SER A CA 1
ATOM 1658 C C . SER A 1 207 ? -1.062 -11.603 -15.887 1.00 84.62 207 SER A C 1
ATOM 1660 O O . SER A 1 207 ? -1.818 -10.916 -16.573 1.00 84.62 207 SER A O 1
ATOM 1662 N N . ILE A 1 208 ? -1.326 -11.905 -14.616 1.00 86.81 208 ILE A N 1
ATOM 1663 C CA . ILE A 1 208 ? -2.539 -11.491 -13.909 1.00 86.81 208 ILE A CA 1
ATOM 1664 C C . ILE A 1 208 ? -2.502 -9.977 -13.661 1.00 86.81 208 ILE A C 1
ATOM 1666 O O . ILE A 1 208 ? -3.500 -9.285 -13.868 1.00 86.81 208 ILE A O 1
ATOM 1670 N N . HIS A 1 209 ? -1.336 -9.451 -13.282 1.00 85.94 209 HIS A N 1
ATOM 1671 C CA . HIS A 1 209 ? -1.149 -8.028 -12.988 1.00 85.94 209 HIS A CA 1
ATOM 1672 C C . HIS A 1 209 ? -1.130 -7.148 -14.240 1.00 85.94 209 HIS A C 1
ATOM 1674 O O . HIS A 1 209 ? -1.642 -6.025 -14.219 1.00 85.94 209 HIS A O 1
ATOM 1680 N N . PHE A 1 210 ? -0.606 -7.667 -15.352 1.00 85.38 210 PHE A N 1
ATOM 1681 C CA . PHE A 1 210 ? -0.494 -6.933 -16.618 1.00 85.38 210 PHE A CA 1
ATOM 1682 C C . PHE A 1 210 ? -1.622 -7.199 -17.614 1.00 85.38 210 PHE A C 1
ATOM 1684 O O . PHE A 1 210 ? -1.564 -6.735 -18.751 1.00 85.38 210 PHE A O 1
ATOM 1691 N N . ALA A 1 211 ? -2.705 -7.849 -17.179 1.00 82.19 211 ALA A N 1
ATOM 1692 C CA . ALA A 1 211 ? -3.919 -7.983 -17.983 1.00 82.19 211 ALA A CA 1
ATOM 1693 C C . ALA A 1 211 ? -4.510 -6.617 -18.400 1.00 82.19 211 ALA A C 1
ATOM 1695 O O . ALA A 1 211 ? -5.207 -6.519 -19.409 1.00 82.19 211 ALA A O 1
ATOM 1696 N N . GLN A 1 212 ? -4.233 -5.550 -17.639 1.00 78.94 212 GLN A N 1
ATOM 1697 C CA . GLN A 1 212 ? -4.582 -4.177 -18.005 1.00 78.94 212 GLN A CA 1
ATOM 1698 C C . GLN A 1 212 ? -3.411 -3.491 -18.735 1.00 78.94 212 GLN A C 1
ATOM 1700 O O . GLN A 1 212 ? -2.379 -3.244 -18.104 1.00 78.94 212 GLN A O 1
ATOM 1705 N N . PRO A 1 213 ? -3.573 -3.078 -20.012 1.00 81.19 213 PRO A N 1
ATOM 1706 C CA . PRO A 1 213 ? -2.482 -2.493 -20.802 1.00 81.19 213 PRO A CA 1
ATOM 1707 C C . PRO A 1 213 ? -1.833 -1.259 -20.166 1.00 81.19 213 PRO A C 1
ATOM 1709 O O . PRO A 1 213 ? -0.625 -1.068 -20.259 1.00 81.19 213 PRO A O 1
ATOM 1712 N N . TRP A 1 214 ? -2.622 -0.433 -19.471 1.00 83.44 214 TRP A N 1
ATOM 1713 C CA . TRP A 1 214 ? -2.098 0.749 -18.783 1.00 83.44 214 TRP A CA 1
ATOM 1714 C C . TRP A 1 214 ? -1.141 0.396 -17.641 1.00 83.44 214 TRP A C 1
ATOM 1716 O O . TRP A 1 214 ? -0.148 1.090 -17.445 1.00 83.44 214 TRP A O 1
ATOM 1726 N N . THR A 1 215 ? -1.422 -0.675 -16.891 1.00 87.25 215 THR A N 1
ATOM 1727 C CA . THR A 1 215 ? -0.544 -1.130 -15.804 1.00 87.25 215 THR A CA 1
ATOM 1728 C C . THR A 1 215 ? 0.817 -1.520 -16.362 1.00 87.25 215 THR A C 1
ATOM 1730 O O . THR A 1 215 ? 1.835 -1.118 -15.811 1.00 87.25 215 THR A O 1
ATOM 1733 N N . HIS A 1 216 ? 0.821 -2.243 -17.483 1.00 88.50 216 HIS A N 1
ATOM 1734 C CA . HIS A 1 216 ? 2.042 -2.665 -18.157 1.00 88.50 216 HIS A CA 1
ATOM 1735 C C . HIS A 1 216 ? 2.869 -1.466 -18.646 1.00 88.50 216 HIS A C 1
ATOM 1737 O O . HIS A 1 216 ? 4.058 -1.374 -18.357 1.00 88.50 216 HIS A O 1
ATOM 1743 N N . TYR A 1 217 ? 2.224 -0.496 -19.301 1.00 87.69 217 TYR A N 1
ATOM 1744 C CA . TYR A 1 217 ? 2.886 0.735 -19.734 1.00 87.69 217 TYR A CA 1
ATOM 1745 C C . TYR A 1 217 ? 3.476 1.529 -18.558 1.00 87.69 217 TYR A C 1
ATOM 1747 O O . TYR A 1 217 ? 4.651 1.890 -18.578 1.00 87.69 217 TYR A O 1
ATOM 1755 N N . ALA A 1 218 ? 2.672 1.781 -17.518 1.00 89.38 218 ALA A N 1
ATOM 1756 C CA . ALA A 1 218 ? 3.111 2.528 -16.343 1.00 89.38 218 ALA A CA 1
ATOM 1757 C C . ALA A 1 218 ? 4.282 1.830 -15.638 1.00 89.38 218 ALA A C 1
ATOM 1759 O O . ALA A 1 218 ? 5.212 2.500 -15.203 1.00 89.38 218 ALA A O 1
ATO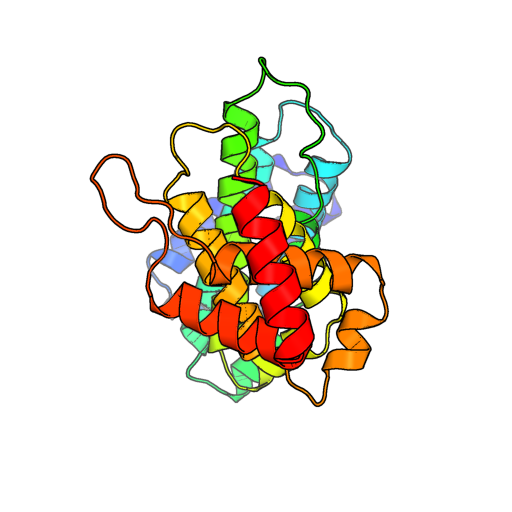M 1760 N N . TYR A 1 219 ? 4.255 0.497 -15.576 1.00 92.69 219 TYR A N 1
ATOM 1761 C CA . TYR A 1 219 ? 5.341 -0.313 -15.042 1.00 92.69 219 TYR A CA 1
ATOM 1762 C C . TYR A 1 219 ? 6.644 -0.118 -15.823 1.00 92.69 219 TYR A C 1
ATOM 1764 O O . TYR A 1 219 ? 7.633 0.294 -15.223 1.00 92.69 219 TYR A O 1
ATOM 1772 N N . ILE A 1 220 ? 6.640 -0.348 -17.145 1.00 90.25 220 ILE A N 1
ATOM 1773 C CA . ILE A 1 220 ? 7.854 -0.245 -17.976 1.00 90.25 220 ILE A CA 1
ATOM 1774 C C . ILE A 1 220 ? 8.454 1.155 -17.870 1.00 90.25 220 ILE A C 1
ATOM 1776 O O . ILE A 1 220 ? 9.639 1.295 -17.586 1.00 90.25 220 ILE A O 1
ATOM 1780 N N . VAL A 1 221 ? 7.636 2.199 -18.044 1.00 88.88 221 VAL A N 1
ATOM 1781 C CA . VAL A 1 221 ? 8.119 3.587 -18.007 1.00 88.88 221 VAL A CA 1
ATOM 1782 C C . VAL A 1 221 ? 8.709 3.935 -16.644 1.00 88.88 221 VAL A C 1
ATOM 1784 O O . VAL A 1 221 ? 9.748 4.588 -16.575 1.00 88.88 221 VAL A O 1
ATOM 1787 N N . SER A 1 222 ? 8.059 3.521 -15.555 1.00 90.88 222 SER A N 1
ATOM 1788 C CA . SER A 1 222 ? 8.568 3.767 -14.208 1.00 90.88 222 SER A CA 1
ATOM 1789 C C . SER A 1 222 ? 9.875 3.042 -13.932 1.00 90.88 222 SER A C 1
ATOM 1791 O O . SER A 1 222 ? 10.795 3.670 -13.417 1.00 90.88 222 SER A O 1
ATOM 1793 N N . MET A 1 223 ? 9.953 1.748 -14.253 1.00 93.44 223 MET A N 1
ATOM 1794 C CA . MET A 1 223 ? 11.152 0.956 -13.989 1.00 93.44 223 MET A CA 1
ATOM 1795 C C . MET A 1 223 ? 12.313 1.430 -14.855 1.00 93.44 223 MET A C 1
ATOM 1797 O O . MET A 1 223 ? 13.360 1.724 -14.303 1.00 93.44 223 MET A O 1
ATOM 1801 N N . ALA A 1 224 ? 12.108 1.654 -16.157 1.00 89.50 224 ALA A N 1
ATOM 1802 C CA . ALA A 1 224 ? 13.149 2.174 -17.046 1.00 89.50 224 ALA A CA 1
ATOM 1803 C C . ALA A 1 224 ? 13.725 3.509 -16.548 1.00 89.50 224 ALA A C 1
ATOM 1805 O O . ALA A 1 224 ? 14.937 3.648 -16.412 1.00 89.50 224 ALA A O 1
ATOM 1806 N N . ARG A 1 225 ? 12.870 4.471 -16.173 1.00 86.88 225 ARG A N 1
ATOM 1807 C CA . ARG A 1 225 ? 13.340 5.757 -15.631 1.00 86.88 225 ARG A CA 1
ATOM 1808 C C . ARG A 1 225 ? 14.137 5.618 -14.338 1.00 86.88 225 ARG A C 1
ATOM 1810 O O . ARG A 1 225 ? 15.050 6.399 -14.124 1.00 86.88 225 ARG A O 1
ATOM 1817 N N . LEU A 1 226 ? 13.779 4.673 -13.470 1.00 89.62 226 LEU A N 1
ATOM 1818 C CA . LEU A 1 226 ? 14.502 4.435 -12.218 1.00 89.62 226 LEU A CA 1
ATOM 1819 C C . LEU A 1 226 ? 15.785 3.624 -12.430 1.00 89.62 226 LEU A C 1
ATOM 1821 O O . LEU A 1 226 ? 16.754 3.840 -11.715 1.00 89.62 226 LEU A O 1
ATOM 1825 N N . SER A 1 227 ? 15.805 2.705 -13.394 1.00 87.88 227 SER A N 1
ATOM 1826 C CA . SER A 1 227 ? 16.971 1.880 -13.725 1.00 87.88 227 SER A CA 1
ATOM 1827 C C . SER A 1 227 ? 18.079 2.670 -14.416 1.00 87.88 227 SER A C 1
ATOM 1829 O O . SER A 1 227 ? 19.245 2.290 -14.308 1.00 87.88 227 SER A O 1
ATOM 1831 N N . PHE A 1 228 ? 17.705 3.735 -15.127 1.00 82.81 228 PHE A N 1
ATOM 1832 C CA . PHE A 1 228 ? 18.597 4.605 -15.897 1.00 82.81 228 PHE A CA 1
ATOM 1833 C C . PHE A 1 228 ? 18.733 6.004 -15.285 1.00 82.81 228 PHE A C 1
ATOM 1835 O O . PHE A 1 228 ? 19.108 6.943 -15.980 1.00 82.81 228 PHE A O 1
ATOM 1842 N N . VAL A 1 229 ? 18.372 6.172 -14.009 1.00 80.94 229 VAL A N 1
ATOM 1843 C CA . VAL A 1 229 ? 18.524 7.461 -13.332 1.00 80.94 229 VAL A CA 1
ATOM 1844 C C . VAL A 1 229 ? 20.007 7.726 -13.065 1.00 80.94 229 VAL A C 1
ATOM 1846 O O . VAL A 1 229 ? 20.666 6.948 -12.382 1.00 80.94 229 VAL A O 1
ATOM 1849 N N . GLU A 1 230 ? 20.511 8.833 -13.601 1.00 71.44 230 GLU A N 1
ATOM 1850 C CA . GLU A 1 230 ? 21.850 9.377 -13.314 1.00 71.44 230 GLU A CA 1
ATOM 1851 C C . GLU A 1 230 ? 21.751 10.744 -12.604 1.00 71.44 230 GLU A C 1
ATOM 1853 O O . GLU A 1 230 ? 22.731 11.474 -12.483 1.00 71.44 230 GLU A O 1
ATOM 1858 N N . ASP A 1 231 ? 20.545 11.120 -12.162 1.00 70.12 231 ASP A N 1
ATOM 1859 C CA . ASP A 1 231 ? 20.281 12.430 -11.572 1.00 70.12 231 ASP A CA 1
ATOM 1860 C C . ASP A 1 231 ? 20.869 12.553 -10.158 1.00 70.12 231 ASP A C 1
ATOM 1862 O O . ASP A 1 231 ? 20.533 11.793 -9.239 1.00 70.12 231 ASP A O 1
ATOM 1866 N N . GLU A 1 232 ? 21.670 13.601 -9.972 1.00 69.06 232 GLU A N 1
ATOM 1867 C CA . GLU A 1 232 ? 22.191 14.040 -8.681 1.00 69.06 232 GLU A CA 1
ATOM 1868 C C . GLU A 1 232 ? 21.315 15.152 -8.066 1.00 69.06 232 GLU A C 1
ATOM 1870 O O . GLU A 1 232 ? 20.699 15.973 -8.753 1.00 69.06 232 GLU A O 1
ATOM 1875 N N . ASP A 1 233 ? 21.258 15.200 -6.736 1.00 67.19 233 ASP A N 1
ATOM 1876 C CA . ASP A 1 233 ? 20.638 16.271 -5.967 1.00 67.19 233 ASP A CA 1
ATOM 1877 C C . ASP A 1 233 ? 21.477 17.567 -6.000 1.00 67.19 233 ASP A C 1
ATOM 1879 O O . ASP A 1 233 ? 22.569 17.646 -6.565 1.00 67.19 233 ASP A O 1
ATOM 1883 N N . CYS A 1 234 ? 20.992 18.624 -5.340 1.00 62.03 234 CYS A N 1
ATOM 1884 C CA . CYS A 1 234 ? 21.698 19.910 -5.263 1.00 62.03 234 CYS A CA 1
ATOM 1885 C C . CYS A 1 234 ? 23.044 19.856 -4.507 1.00 62.03 234 CYS A C 1
ATOM 1887 O O . CYS A 1 234 ? 23.758 20.861 -4.436 1.00 62.03 234 CYS A O 1
ATOM 1889 N N . HIS A 1 235 ? 23.393 18.704 -3.934 1.00 65.81 235 HIS A N 1
ATOM 1890 C CA . HIS A 1 235 ? 24.642 18.426 -3.239 1.00 65.81 235 HIS A CA 1
ATOM 1891 C C . HIS A 1 235 ? 25.545 17.443 -3.999 1.00 65.81 235 HIS A C 1
ATOM 1893 O O . HIS A 1 235 ? 26.589 17.070 -3.456 1.00 65.81 235 HIS A O 1
ATOM 1899 N N . GLY A 1 236 ? 25.184 17.060 -5.229 1.00 65.19 236 GLY A N 1
ATOM 1900 C CA . GLY A 1 236 ? 25.946 16.115 -6.045 1.00 65.19 236 GLY A CA 1
ATOM 1901 C C . GLY A 1 236 ? 25.843 14.671 -5.548 1.00 65.19 236 GLY A C 1
ATOM 1902 O O . GLY A 1 236 ? 26.803 13.913 -5.657 1.00 65.19 236 GLY A O 1
ATOM 1903 N N . LYS A 1 237 ? 24.741 14.311 -4.878 1.00 72.38 237 LYS A N 1
ATOM 1904 C CA . LYS A 1 237 ? 24.455 12.936 -4.451 1.00 72.38 237 LYS A CA 1
ATOM 1905 C C . LYS A 1 237 ? 23.334 12.350 -5.278 1.00 72.38 237 LYS A C 1
ATOM 1907 O O . LYS A 1 237 ? 22.335 13.025 -5.493 1.00 72.38 237 LYS A O 1
ATOM 1912 N N . ASP A 1 238 ? 23.441 11.073 -5.610 1.00 74.94 238 ASP A N 1
ATOM 1913 C CA . ASP A 1 238 ? 22.364 10.350 -6.278 1.00 74.94 238 ASP A CA 1
ATOM 1914 C C . ASP A 1 238 ? 21.038 10.513 -5.523 1.00 74.94 238 ASP A C 1
ATOM 1916 O O . ASP A 1 238 ? 20.943 10.301 -4.306 1.00 74.94 238 ASP A O 1
ATOM 1920 N N . ILE A 1 239 ? 19.997 10.908 -6.257 1.00 77.69 239 ILE A N 1
ATOM 1921 C CA . ILE A 1 239 ? 18.657 11.141 -5.701 1.00 77.69 239 ILE A CA 1
ATOM 1922 C C . ILE A 1 239 ? 18.082 9.849 -5.101 1.00 77.69 239 ILE A C 1
ATOM 1924 O O . ILE A 1 239 ? 17.376 9.871 -4.084 1.00 77.69 239 ILE A O 1
ATOM 1928 N N . PHE A 1 240 ? 18.371 8.709 -5.729 1.00 82.06 240 PHE A N 1
ATOM 1929 C CA . PHE A 1 240 ? 17.939 7.387 -5.290 1.00 82.06 240 PHE A CA 1
ATOM 1930 C C . PHE A 1 240 ? 19.133 6.566 -4.811 1.00 82.06 240 PHE A C 1
ATOM 1932 O O . PHE A 1 240 ? 20.226 6.672 -5.344 1.00 82.06 240 PHE A O 1
ATOM 1939 N N . ASN A 1 241 ? 18.915 5.718 -3.803 1.00 85.06 241 ASN A N 1
ATOM 1940 C CA . ASN A 1 241 ? 19.960 4.805 -3.349 1.00 85.06 241 ASN A CA 1
ATOM 1941 C C . ASN A 1 241 ? 20.152 3.642 -4.337 1.00 85.06 241 ASN A C 1
ATOM 1943 O O . ASN A 1 241 ? 19.187 3.204 -4.970 1.00 85.06 241 ASN A O 1
ATOM 1947 N N . ASP A 1 242 ? 21.367 3.089 -4.371 1.00 87.06 242 ASP A N 1
ATOM 1948 C CA . ASP A 1 242 ? 21.750 1.965 -5.240 1.00 87.06 242 ASP A CA 1
ATOM 1949 C C . ASP A 1 242 ? 20.752 0.810 -5.164 1.00 87.06 242 ASP A C 1
ATOM 1951 O O . ASP A 1 242 ? 20.301 0.291 -6.179 1.00 87.06 242 ASP A O 1
ATOM 1955 N N . LYS A 1 243 ? 20.304 0.477 -3.948 1.00 92.00 243 LYS A N 1
ATOM 1956 C CA . LYS A 1 243 ? 19.326 -0.590 -3.727 1.00 92.00 243 LYS A CA 1
ATOM 1957 C C . LYS A 1 243 ? 18.023 -0.364 -4.501 1.00 92.00 243 LYS A C 1
ATOM 1959 O O . LYS A 1 243 ? 17.441 -1.316 -4.999 1.00 92.00 243 LYS A O 1
ATOM 1964 N N . THR A 1 244 ? 17.512 0.863 -4.571 1.00 91.81 244 THR A N 1
ATOM 1965 C CA . THR A 1 244 ? 16.263 1.140 -5.300 1.00 91.81 244 THR A CA 1
ATOM 1966 C C . THR A 1 244 ? 16.465 0.995 -6.803 1.00 91.81 244 THR A C 1
ATOM 1968 O O . THR A 1 244 ? 15.588 0.456 -7.474 1.00 91.81 244 THR A O 1
ATOM 1971 N N . VAL A 1 245 ? 17.616 1.439 -7.311 1.00 91.56 245 VAL A N 1
ATOM 1972 C CA . VAL A 1 245 ? 17.996 1.314 -8.725 1.00 91.56 245 VAL A CA 1
ATOM 1973 C C . VAL A 1 245 ? 18.153 -0.161 -9.111 1.00 91.56 245 VAL A C 1
ATOM 1975 O O . VAL A 1 245 ? 17.607 -0.587 -10.127 1.00 91.56 245 VAL A O 1
ATOM 1978 N N . GLU A 1 246 ? 18.816 -0.957 -8.268 1.00 93.31 246 GLU A N 1
ATOM 1979 C CA . GLU A 1 246 ? 18.955 -2.410 -8.432 1.00 93.31 246 GLU A CA 1
ATOM 1980 C C . GLU A 1 246 ? 17.589 -3.105 -8.470 1.00 93.31 246 GLU A C 1
ATOM 1982 O O . GLU A 1 246 ? 17.281 -3.793 -9.438 1.00 93.31 246 GLU A O 1
ATOM 1987 N N . LEU A 1 247 ? 16.719 -2.852 -7.484 1.00 95.56 247 LEU A N 1
ATOM 1988 C CA . LEU A 1 247 ? 15.378 -3.448 -7.453 1.00 95.56 247 LEU A CA 1
ATOM 1989 C C . LEU A 1 247 ? 14.535 -3.046 -8.672 1.00 95.56 247 LEU A C 1
ATOM 1991 O O . LEU A 1 247 ? 13.758 -3.85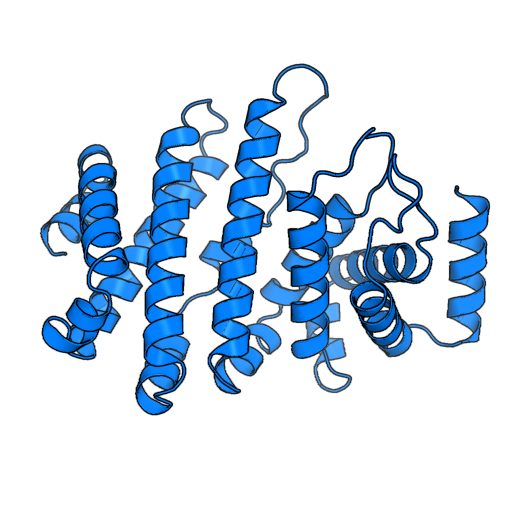3 -9.177 1.00 95.56 247 LEU A O 1
ATOM 1995 N N . ALA A 1 248 ? 14.661 -1.804 -9.149 1.00 94.06 248 ALA A N 1
ATOM 1996 C CA . ALA A 1 248 ? 13.973 -1.356 -10.356 1.00 94.06 248 ALA A CA 1
ATOM 1997 C C . ALA A 1 248 ? 14.490 -2.076 -11.610 1.00 94.06 248 ALA A C 1
ATOM 1999 O O . ALA A 1 248 ? 13.694 -2.419 -12.482 1.00 94.06 248 ALA A O 1
ATOM 2000 N N . ARG A 1 249 ? 15.801 -2.342 -11.685 1.00 92.50 249 ARG A N 1
ATOM 2001 C CA . ARG A 1 249 ? 16.414 -3.113 -12.773 1.00 92.50 249 ARG A CA 1
ATOM 2002 C C . ARG A 1 249 ? 15.944 -4.567 -12.760 1.00 92.50 249 ARG A C 1
ATOM 2004 O O . ARG A 1 249 ? 15.456 -5.030 -13.785 1.00 92.50 249 ARG A O 1
ATOM 2011 N N . ASP A 1 250 ? 15.963 -5.226 -11.603 1.00 93.81 250 ASP A N 1
ATOM 2012 C CA . ASP A 1 250 ? 15.443 -6.592 -11.443 1.00 93.81 250 ASP A CA 1
ATOM 2013 C C . ASP A 1 250 ? 13.966 -6.681 -11.872 1.00 93.81 250 ASP A C 1
ATOM 2015 O O . ASP A 1 250 ? 13.543 -7.616 -12.556 1.00 93.81 250 ASP A O 1
ATOM 2019 N N . LEU A 1 251 ? 13.167 -5.670 -11.511 1.00 94.38 251 LEU A N 1
ATOM 2020 C CA . LEU A 1 251 ? 11.778 -5.544 -11.949 1.00 94.38 251 LEU A CA 1
ATOM 2021 C C . LEU A 1 251 ? 11.668 -5.369 -13.476 1.00 94.38 251 LEU A C 1
ATOM 2023 O O . LEU A 1 251 ? 10.816 -6.003 -14.105 1.00 94.38 251 LEU A O 1
ATOM 2027 N N . LEU A 1 252 ? 12.496 -4.526 -14.091 1.00 93.00 252 LEU A N 1
ATOM 2028 C CA . LEU A 1 252 ? 12.473 -4.290 -15.537 1.00 93.00 252 LEU A CA 1
ATOM 2029 C C . LEU A 1 252 ? 12.824 -5.560 -16.329 1.00 93.00 252 LEU A C 1
ATOM 2031 O O . LEU A 1 252 ? 12.106 -5.920 -17.264 1.00 93.00 252 LEU A O 1
ATOM 2035 N N . GLU A 1 253 ? 13.866 -6.272 -15.900 1.00 91.44 253 GLU A N 1
ATOM 2036 C CA . GLU A 1 253 ? 14.378 -7.495 -16.534 1.00 91.44 253 GLU A CA 1
ATOM 2037 C C . GLU A 1 253 ? 13.376 -8.662 -16.511 1.00 91.44 253 GLU A C 1
ATOM 2039 O O . GLU A 1 253 ? 13.470 -9.584 -17.321 1.00 91.44 253 GLU A O 1
ATOM 2044 N N . MET A 1 254 ? 12.364 -8.631 -15.634 1.00 88.50 254 MET A N 1
ATOM 2045 C CA . MET A 1 254 ? 11.291 -9.635 -15.650 1.00 88.50 254 MET A CA 1
ATOM 2046 C C . MET A 1 254 ? 10.413 -9.583 -16.907 1.00 88.50 254 MET A C 1
ATOM 2048 O O . MET A 1 254 ? 9.702 -10.553 -17.185 1.00 88.50 254 MET A O 1
ATOM 2052 N N . ILE A 1 255 ? 10.397 -8.455 -17.619 1.00 85.50 255 ILE A N 1
ATOM 2053 C CA . ILE A 1 255 ? 9.494 -8.221 -18.755 1.00 85.50 255 ILE A CA 1
ATOM 2054 C C . ILE A 1 255 ? 10.264 -7.875 -20.023 1.00 85.50 255 ILE A C 1
ATOM 2056 O O . ILE A 1 255 ? 9.850 -8.276 -21.107 1.00 85.50 255 ILE A O 1
ATOM 2060 N N . VAL A 1 256 ? 11.359 -7.134 -19.880 1.00 84.75 256 VAL A N 1
ATOM 2061 C CA . VAL A 1 256 ? 12.140 -6.599 -20.990 1.00 84.75 256 VAL A CA 1
ATOM 2062 C C . VAL A 1 256 ? 13.365 -7.481 -21.206 1.00 84.75 256 VAL A C 1
ATOM 2064 O O . VAL A 1 256 ? 14.162 -7.689 -20.291 1.00 84.75 256 VAL A O 1
ATOM 2067 N N . GLY A 1 257 ? 13.507 -8.014 -22.421 1.00 80.25 257 GLY A N 1
ATOM 2068 C CA . GLY A 1 257 ? 14.704 -8.757 -22.819 1.00 80.25 257 GLY A CA 1
ATOM 2069 C C . GLY A 1 257 ? 15.921 -7.838 -23.008 1.00 80.25 257 GLY A C 1
ATOM 2070 O O . GLY A 1 257 ? 15.760 -6.628 -23.118 1.00 80.25 257 GLY A O 1
ATOM 2071 N N . PRO A 1 258 ? 17.145 -8.383 -23.108 1.00 73.44 258 PRO A N 1
ATOM 2072 C CA . PRO A 1 258 ? 18.358 -7.569 -23.233 1.00 73.44 258 PRO A CA 1
ATOM 2073 C C . PRO A 1 258 ? 18.336 -6.635 -24.456 1.00 73.44 258 PRO A C 1
ATOM 2075 O O . PRO A 1 258 ? 18.665 -5.464 -24.324 1.00 73.44 258 PRO A O 1
ATOM 2078 N N . GLU A 1 259 ? 17.868 -7.114 -25.614 1.00 75.06 259 GLU A N 1
ATOM 2079 C CA . GLU A 1 259 ? 17.780 -6.307 -26.846 1.00 75.06 259 GLU A CA 1
ATOM 2080 C C . GLU A 1 259 ? 16.769 -5.150 -26.716 1.00 75.06 259 GLU A C 1
ATOM 2082 O O . GLU A 1 259 ? 17.057 -4.024 -27.106 1.00 75.06 259 GLU A O 1
ATOM 2087 N N . GLU A 1 260 ? 15.604 -5.401 -26.108 1.00 79.31 260 GLU A N 1
ATOM 2088 C CA . GLU A 1 260 ? 14.595 -4.364 -25.834 1.00 79.31 260 GLU A CA 1
ATOM 2089 C C . GLU A 1 260 ? 15.068 -3.378 -24.749 1.00 79.31 260 GLU A C 1
ATOM 2091 O O . GLU A 1 260 ? 14.682 -2.209 -24.742 1.00 79.31 260 GLU A O 1
ATOM 2096 N N . GLY A 1 261 ? 15.911 -3.845 -23.823 1.00 74.75 261 GLY A N 1
ATOM 2097 C CA . GLY A 1 261 ? 16.519 -3.034 -22.774 1.00 74.75 261 GLY A CA 1
ATOM 2098 C C . GLY A 1 261 ? 17.478 -1.989 -23.336 1.00 74.75 261 GLY A C 1
ATOM 2099 O O . GLY A 1 261 ? 17.405 -0.832 -22.922 1.00 74.75 261 GLY A O 1
ATOM 2100 N N . ASP A 1 262 ? 18.309 -2.375 -24.308 1.00 75.44 262 ASP A N 1
ATOM 2101 C CA . ASP A 1 262 ? 19.219 -1.462 -25.011 1.00 75.44 262 ASP A CA 1
ATOM 2102 C C . ASP A 1 262 ? 18.433 -0.383 -25.780 1.00 75.44 262 ASP A C 1
ATOM 2104 O O . ASP A 1 262 ? 18.735 0.807 -25.676 1.00 75.44 262 ASP A O 1
ATOM 2108 N N . GLU A 1 263 ? 17.351 -0.766 -26.471 1.00 80.88 263 GLU A N 1
ATOM 2109 C CA . GLU A 1 263 ? 16.469 0.189 -27.158 1.00 80.88 263 GLU A CA 1
ATOM 2110 C C . GLU A 1 263 ? 15.814 1.185 -26.185 1.00 80.88 263 GLU A C 1
ATOM 2112 O O . GLU A 1 263 ? 15.717 2.382 -26.475 1.00 80.88 263 GLU A O 1
ATOM 2117 N N . LEU A 1 264 ? 15.362 0.714 -25.016 1.00 80.25 264 LEU A N 1
ATOM 2118 C CA . LEU A 1 264 ? 14.810 1.587 -23.979 1.00 80.25 264 LEU A CA 1
ATOM 2119 C C . LEU A 1 264 ? 15.873 2.523 -23.402 1.00 80.25 264 LEU A C 1
ATOM 2121 O O . LEU A 1 264 ? 15.585 3.705 -23.210 1.00 80.25 264 LEU A O 1
ATOM 2125 N N . TYR A 1 265 ? 17.081 2.026 -23.134 1.00 78.38 265 TYR A N 1
ATOM 2126 C CA . TYR A 1 265 ? 18.183 2.846 -22.636 1.00 78.38 265 TYR A CA 1
ATOM 2127 C C . TYR A 1 265 ? 18.463 4.018 -23.582 1.00 78.38 265 TYR A C 1
ATOM 2129 O O . TYR A 1 265 ? 18.463 5.171 -23.137 1.00 78.38 265 TYR A O 1
ATOM 2137 N N . ASP A 1 266 ? 18.586 3.736 -24.883 1.00 79.88 266 ASP A N 1
ATOM 2138 C CA . ASP A 1 266 ? 18.801 4.748 -25.919 1.00 79.88 266 ASP A CA 1
ATOM 2139 C C . ASP A 1 266 ? 17.658 5.777 -25.954 1.00 79.88 266 ASP A C 1
ATOM 2141 O O . ASP A 1 266 ? 17.900 6.986 -26.003 1.00 79.88 266 ASP A O 1
ATOM 2145 N N . LEU A 1 267 ? 16.400 5.327 -25.867 1.00 79.12 267 LEU A N 1
ATOM 2146 C CA . LEU A 1 267 ? 15.230 6.212 -25.850 1.00 79.12 267 LEU A CA 1
ATOM 2147 C C . LEU A 1 267 ? 15.243 7.186 -24.667 1.00 79.12 267 LEU A C 1
ATOM 2149 O O . LEU A 1 267 ? 14.928 8.364 -24.850 1.00 79.12 267 LEU A O 1
ATOM 2153 N N . PHE A 1 268 ? 15.595 6.713 -23.470 1.00 72.00 268 PHE A N 1
ATOM 2154 C CA . PHE A 1 268 ? 15.634 7.557 -22.277 1.00 72.00 268 PHE A CA 1
ATOM 2155 C C . PHE A 1 268 ? 16.854 8.491 -22.262 1.00 72.00 268 PHE A C 1
ATOM 2157 O O . PHE A 1 268 ? 16.704 9.640 -21.847 1.00 72.00 268 PHE A O 1
ATOM 2164 N N . HIS A 1 269 ? 17.999 8.072 -22.813 1.00 67.44 269 HIS A N 1
ATOM 2165 C CA . HIS A 1 269 ? 19.209 8.901 -22.923 1.00 67.44 269 HIS A CA 1
ATOM 2166 C C . HIS A 1 269 ? 19.105 10.014 -23.969 1.00 67.44 269 HIS A C 1
ATOM 2168 O O . HIS A 1 269 ? 19.703 11.071 -23.800 1.00 67.44 269 HIS A O 1
ATOM 2174 N N . ILE A 1 270 ? 18.334 9.812 -25.041 1.00 57.38 270 ILE A N 1
ATOM 2175 C CA . ILE A 1 270 ? 18.091 10.851 -26.058 1.00 57.38 270 ILE A CA 1
ATOM 2176 C C . ILE A 1 270 ? 17.077 11.905 -25.562 1.00 57.38 270 ILE A C 1
ATOM 2178 O O . ILE A 1 270 ? 16.999 13.001 -26.119 1.00 57.38 270 ILE A O 1
ATOM 2182 N N . SER A 1 271 ? 16.272 11.573 -24.546 1.00 48.28 271 SER A N 1
ATOM 2183 C CA . SER A 1 271 ? 15.149 12.396 -24.067 1.00 48.28 271 SER A CA 1
ATOM 2184 C C . SER A 1 271 ? 15.429 13.269 -22.833 1.00 48.28 271 SER A C 1
ATOM 2186 O O . SER A 1 271 ? 14.539 14.033 -22.446 1.00 48.28 271 SER A O 1
ATOM 2188 N N . ASN A 1 272 ? 16.629 13.167 -22.250 1.00 41.91 272 ASN A N 1
ATOM 2189 C CA . ASN A 1 272 ? 17.160 14.071 -21.219 1.00 41.91 272 ASN A CA 1
ATOM 2190 C C . ASN A 1 272 ? 18.002 15.189 -21.853 1.00 41.91 272 ASN A C 1
ATOM 2192 O O . ASN A 1 272 ? 17.983 16.314 -21.303 1.00 41.91 272 ASN A O 1
#